Protein AF-A0A956LE06-F1 (afdb_monomer_lite)

Secondary structure (DSSP, 8-state):
-HHHHTTTSTTTHHHHHHHHHHHHHHHS-HHHHHHHHHHHHHHHHHHHHS---TTS--------PPSSTT-S-HHHHHHHHHHHHHHHTT----HHHHHHHHHS-GGGTS-HHHHHHHHTTPPPP--SPTTPPPS---HHHHHHHHHHH---TT-EEEETT-SSSHHHHHHHHHHTTT-EEEEEE-----SS---EEEEE----

Sequence (204 aa):
EIIRRFRGQGRSVDRVFARSLAEQAKQMSPTTRDYILRQGQRAKAALARERPSHGLVRHKPTVHVPIGLHVKDPWVRRREEAVRRLLEDGVLRTADLIEALLQVAPERYMAEDDAQALLLDRLPRLDAPEGALPPALGVRLLAMGLEALEPAIGDVVADMTAVTGYTAAVLAGLVSEGGRVLAVHPSAGGSGQGVAVWLAAVRR

pLDDT: mean 73.99, std 20.07, range [34.41, 97.06]

Foldseek 3Di:
DVVVVPPPPPDPVVVVVVVVVVVVVVVDDPVVVVVLVVLVVVLVVVVVPDDPDPDDDDDRDDSDDDPDDDPVDPQLSLLSVLLVVCVVVVLDDDPLLSVLSNPQRVVVQDPPVQSNCQSVQHDDPPPDPPPDDDSHGHVSVLSNVCVVVVAAAQAEEEDQDCQRCSSVSSSCSHNDPNYWYWYWHDDPDDPDDDGPTDIPDPDD

Structure (mmCIF, N/CA/C/O backbone):
data_AF-A0A956LE06-F1
#
_entry.id   AF-A0A956LE06-F1
#
loop_
_atom_site.group_PDB
_atom_site.id
_atom_site.type_symbol
_atom_site.label_atom_id
_atom_site.label_alt_id
_atom_site.label_comp_id
_atom_site.label_asym_id
_atom_site.label_entity_id
_atom_site.label_seq_id
_atom_site.pdbx_PDB_ins_code
_atom_site.Cartn_x
_atom_site.Cartn_y
_atom_site.Cartn_z
_atom_site.occupancy
_atom_site.B_iso_or_equiv
_atom_site.auth_seq_id
_atom_site.auth_comp_id
_atom_site.auth_asym_id
_atom_site.auth_atom_id
_atom_site.pdbx_PDB_model_num
ATOM 1 N N . GLU A 1 1 ? -20.898 13.967 14.174 1.00 40.06 1 GLU A N 1
ATOM 2 C CA . GLU A 1 1 ? -21.422 13.198 13.031 1.00 40.06 1 GLU A CA 1
ATOM 3 C C . GLU A 1 1 ? -20.532 12.022 12.646 1.00 40.06 1 GLU A C 1
ATOM 5 O O . GLU A 1 1 ? -21.018 10.904 12.688 1.00 40.06 1 GLU A O 1
ATOM 10 N N . ILE A 1 2 ? -19.224 12.224 12.442 1.00 35.50 2 ILE A N 1
ATOM 11 C CA . ILE A 1 2 ? -18.260 11.143 12.133 1.00 35.50 2 ILE A CA 1
ATOM 12 C C . ILE A 1 2 ? -18.272 10.009 13.181 1.00 35.50 2 ILE A C 1
ATOM 14 O O . ILE A 1 2 ? -18.408 8.847 12.826 1.00 35.50 2 ILE A O 1
ATOM 18 N N . ILE A 1 3 ? -18.294 10.331 14.482 1.00 38.12 3 ILE A N 1
ATOM 19 C CA . ILE A 1 3 ? -18.347 9.331 15.576 1.00 38.12 3 ILE A CA 1
ATOM 20 C C . ILE A 1 3 ? -19.632 8.471 15.551 1.00 38.12 3 ILE A C 1
ATOM 22 O O . ILE A 1 3 ? -19.654 7.373 16.101 1.00 38.12 3 ILE A O 1
ATOM 26 N N . ARG A 1 4 ? -20.718 8.928 14.906 1.00 34.41 4 ARG A N 1
ATOM 27 C CA . ARG A 1 4 ? -21.954 8.134 14.774 1.00 34.41 4 ARG A CA 1
ATOM 28 C C . ARG A 1 4 ? -21.913 7.157 13.594 1.00 34.41 4 ARG A C 1
ATOM 30 O O . ARG A 1 4 ? -22.566 6.126 13.696 1.00 34.41 4 ARG A O 1
ATOM 37 N N . ARG A 1 5 ? -21.124 7.421 12.542 1.00 44.50 5 ARG A N 1
ATOM 38 C CA . ARG A 1 5 ? -20.963 6.504 11.394 1.00 44.50 5 ARG A CA 1
ATOM 39 C C . ARG A 1 5 ? -20.128 5.256 11.712 1.00 44.50 5 ARG A C 1
ATOM 41 O O . ARG A 1 5 ? -20.275 4.260 11.024 1.00 44.50 5 ARG A O 1
ATOM 48 N N . PHE A 1 6 ? -19.349 5.265 12.796 1.00 44.81 6 PHE A N 1
ATOM 49 C CA . PHE A 1 6 ? -18.520 4.124 13.219 1.00 44.81 6 PHE A CA 1
ATOM 50 C C . PHE A 1 6 ? -19.151 3.227 14.300 1.00 44.81 6 PHE A C 1
ATOM 52 O O . PHE A 1 6 ? -18.518 2.291 14.781 1.00 44.81 6 PHE A O 1
ATOM 59 N N . ARG A 1 7 ? -20.414 3.454 14.690 1.00 38.41 7 ARG A N 1
ATOM 60 C CA . ARG A 1 7 ? -21.058 2.686 15.778 1.00 38.41 7 ARG A CA 1
ATOM 61 C C . ARG A 1 7 ? -21.467 1.245 15.418 1.00 38.41 7 ARG A C 1
ATOM 63 O O . ARG A 1 7 ? -21.998 0.560 16.284 1.00 38.41 7 ARG A O 1
ATOM 70 N N . GL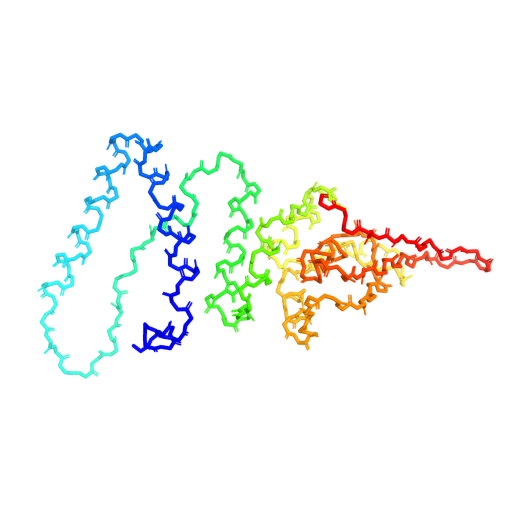Y A 1 8 ? -21.199 0.772 14.199 1.00 38.84 8 GLY A N 1
ATOM 71 C CA . GLY A 1 8 ? -21.556 -0.582 13.746 1.00 38.84 8 GLY A CA 1
ATOM 72 C C . GLY A 1 8 ? -20.427 -1.624 13.756 1.00 38.84 8 GLY A C 1
ATOM 73 O O . GLY A 1 8 ? -20.721 -2.811 13.756 1.00 38.84 8 GLY A O 1
ATOM 74 N N . GLN A 1 9 ? -19.152 -1.213 13.799 1.00 47.59 9 GLN A N 1
ATOM 75 C CA . GLN A 1 9 ? -17.980 -2.112 13.668 1.00 47.59 9 GLN A CA 1
ATOM 76 C C . GLN A 1 9 ? -17.059 -2.112 14.914 1.00 47.59 9 GLN A C 1
ATOM 78 O O . GLN A 1 9 ? -15.975 -2.695 14.919 1.00 47.59 9 GLN A O 1
ATOM 83 N N . GLY A 1 10 ? -17.495 -1.464 16.001 1.00 44.00 10 GLY A N 1
ATOM 84 C CA . GLY A 1 10 ? -16.692 -1.069 17.171 1.00 44.00 10 GLY A CA 1
ATOM 85 C C . GLY A 1 10 ? -16.287 -2.170 18.160 1.00 44.00 10 GLY A C 1
ATOM 86 O O . GLY A 1 10 ? -16.437 -1.988 19.365 1.00 44.00 10 GLY A O 1
ATOM 87 N N . ARG A 1 11 ? -15.789 -3.327 17.705 1.00 47.34 11 ARG A N 1
ATOM 88 C CA . ARG A 1 11 ? -15.202 -4.328 18.627 1.00 47.34 11 ARG A CA 1
ATOM 89 C C . ARG A 1 11 ? -13.794 -4.792 18.269 1.00 47.34 11 ARG A C 1
ATOM 91 O O . ARG A 1 11 ? -13.044 -5.093 19.194 1.00 47.34 11 ARG A O 1
ATOM 98 N N . SER A 1 12 ? -13.408 -4.834 16.993 1.00 49.50 12 SER A N 1
ATOM 99 C CA . SER A 1 12 ? -12.040 -5.207 16.589 1.00 49.50 12 SER A CA 1
ATOM 100 C C . SER A 1 12 ? -11.125 -3.985 16.502 1.00 49.50 12 SER A C 1
ATOM 102 O O . SER A 1 12 ? -10.072 -3.966 17.134 1.00 49.50 12 SER A O 1
ATOM 104 N N . VAL A 1 13 ? -11.583 -2.933 15.821 1.00 44.50 13 VAL A N 1
ATOM 105 C CA . VAL A 1 13 ? -10.854 -1.675 15.599 1.00 44.50 13 VAL A CA 1
ATOM 106 C C . VAL A 1 13 ? -10.488 -1.014 16.930 1.00 44.50 13 VAL A C 1
ATOM 108 O O . VAL A 1 13 ? -9.314 -0.780 17.206 1.00 44.50 13 VAL A O 1
ATOM 111 N N . ASP A 1 14 ? -11.459 -0.852 17.833 1.00 48.66 14 ASP A N 1
ATOM 112 C CA . ASP A 1 14 ? -11.216 -0.285 19.164 1.00 48.66 14 ASP A CA 1
ATOM 113 C C . ASP A 1 14 ? -10.289 -1.152 20.024 1.00 48.66 14 ASP A C 1
ATOM 115 O O . ASP A 1 14 ? -9.557 -0.617 20.848 1.00 48.66 14 ASP A O 1
ATOM 119 N N . ARG A 1 15 ? -10.267 -2.481 19.839 1.00 51.03 15 ARG A N 1
ATOM 120 C CA . ARG A 1 15 ? -9.353 -3.367 20.581 1.00 51.03 15 ARG A CA 1
ATOM 121 C C . ARG A 1 15 ? -7.926 -3.283 20.066 1.00 51.03 15 ARG A C 1
ATOM 123 O O . ARG A 1 15 ? -7.012 -3.286 20.883 1.00 51.03 15 ARG A O 1
ATOM 130 N N . VAL A 1 16 ? -7.725 -3.204 18.752 1.00 50.38 16 VAL A N 1
ATOM 131 C CA . VAL A 1 16 ? -6.391 -3.037 18.159 1.00 50.38 16 VAL A CA 1
ATOM 132 C C . VAL A 1 16 ? -5.845 -1.657 18.510 1.00 50.38 16 VAL A C 1
ATOM 134 O O . VAL A 1 16 ? -4.725 -1.566 19.007 1.00 50.38 16 VAL A O 1
ATOM 137 N N . PHE A 1 17 ? -6.662 -0.605 18.398 1.00 50.06 17 PHE A N 1
ATOM 138 C CA . PHE A 1 17 ? -6.279 0.730 18.850 1.00 50.06 17 PHE A CA 1
ATOM 139 C C . PHE A 1 17 ? -6.049 0.786 20.360 1.00 50.06 17 PHE A C 1
ATOM 141 O O . PHE A 1 17 ? -5.022 1.304 20.775 1.00 50.06 17 PHE A O 1
ATOM 148 N N . ALA A 1 18 ? -6.916 0.212 21.199 1.00 51.88 18 ALA A N 1
ATOM 149 C CA . ALA A 1 18 ? -6.718 0.216 22.650 1.00 51.88 18 ALA A CA 1
ATOM 150 C C . ALA A 1 18 ? -5.488 -0.594 23.077 1.00 51.88 18 ALA A C 1
ATOM 152 O O . ALA A 1 18 ? -4.761 -0.162 23.967 1.00 51.88 18 ALA A O 1
ATOM 153 N N . ARG A 1 19 ? -5.219 -1.742 22.441 1.00 51.03 19 ARG A N 1
ATOM 154 C CA . ARG A 1 19 ? -4.030 -2.563 22.716 1.00 51.03 19 ARG A CA 1
ATOM 155 C C . ARG A 1 19 ? -2.758 -1.864 22.248 1.00 51.03 19 ARG A C 1
ATOM 157 O O . ARG A 1 19 ? -1.784 -1.837 22.992 1.00 51.03 19 ARG A O 1
ATOM 164 N N . SER A 1 20 ? -2.797 -1.245 21.071 1.00 47.72 20 SER A N 1
ATOM 165 C CA . SER A 1 20 ? -1.706 -0.427 20.542 1.00 47.72 20 SER A CA 1
ATOM 166 C C . SER A 1 20 ? -1.443 0.777 21.455 1.00 47.72 20 SER A C 1
ATOM 168 O O . SER A 1 20 ? -0.318 0.968 21.897 1.00 47.72 20 SER A O 1
ATOM 170 N N . LEU A 1 21 ? -2.481 1.505 21.878 1.00 56.16 21 LEU A N 1
ATOM 171 C CA . LEU A 1 21 ? -2.384 2.629 22.818 1.00 56.16 21 LEU A CA 1
ATOM 172 C C . LEU A 1 21 ? -1.891 2.210 24.212 1.00 56.16 21 LEU A C 1
ATOM 174 O O . LEU A 1 21 ? -1.131 2.947 24.838 1.00 56.16 21 LEU A O 1
ATOM 178 N N . ALA A 1 22 ? -2.305 1.045 24.714 1.00 55.62 22 ALA A N 1
ATOM 179 C CA . ALA A 1 22 ? -1.889 0.542 26.023 1.00 55.62 22 ALA A CA 1
ATOM 180 C C . ALA A 1 22 ? -0.416 0.109 26.035 1.00 55.62 22 ALA A C 1
ATOM 182 O O . ALA A 1 22 ? 0.303 0.423 26.983 1.00 55.62 22 ALA A O 1
ATOM 183 N N . GLU A 1 23 ? 0.054 -0.565 24.984 1.00 53.91 23 GLU A N 1
ATOM 184 C CA . GLU A 1 23 ? 1.475 -0.897 24.828 1.00 53.91 23 GLU A CA 1
ATOM 185 C C . GLU A 1 23 ? 2.320 0.363 24.569 1.00 53.91 23 GLU A C 1
ATOM 187 O O . GLU A 1 23 ? 3.397 0.516 25.144 1.00 53.91 23 GLU A O 1
ATOM 192 N N . GLN A 1 24 ? 1.790 1.340 23.827 1.00 61.69 24 GLN A N 1
ATOM 193 C CA . GLN A 1 24 ? 2.425 2.648 23.625 1.00 61.69 24 GLN A CA 1
ATOM 194 C C . GLN A 1 24 ? 2.555 3.445 24.931 1.00 61.69 24 GLN A C 1
ATOM 196 O O . GLN A 1 24 ? 3.607 4.024 25.195 1.00 61.69 24 GLN A O 1
ATOM 201 N N . ALA A 1 25 ? 1.536 3.438 25.796 1.00 57.75 25 ALA A N 1
ATOM 202 C CA . ALA A 1 25 ? 1.586 4.112 27.094 1.00 57.75 25 ALA A CA 1
ATOM 203 C C . ALA A 1 25 ? 2.653 3.519 28.032 1.00 57.75 25 ALA A C 1
ATOM 205 O O . ALA A 1 25 ? 3.216 4.251 28.847 1.00 57.75 25 ALA A O 1
ATOM 206 N N . LYS A 1 26 ? 2.951 2.217 27.906 1.00 59.44 26 LYS A N 1
ATOM 207 C CA . LYS A 1 26 ? 4.033 1.551 28.649 1.00 59.44 26 LYS A CA 1
ATOM 208 C C . LYS A 1 26 ? 5.426 1.918 28.130 1.00 59.44 26 LYS A C 1
ATOM 210 O O . LYS A 1 26 ? 6.371 1.914 28.910 1.00 59.44 26 LYS A O 1
ATOM 215 N N . GLN A 1 27 ? 5.558 2.232 26.840 1.00 56.91 27 GLN A N 1
ATOM 216 C CA . GLN A 1 27 ? 6.838 2.542 26.184 1.00 56.91 27 GLN A CA 1
ATOM 217 C C . GLN A 1 27 ? 7.182 4.042 26.169 1.00 56.91 27 GLN A C 1
ATOM 219 O O . GLN A 1 27 ? 8.291 4.429 25.801 1.00 56.91 27 GLN A O 1
ATOM 224 N N . MET A 1 28 ? 6.249 4.907 26.569 1.00 61.88 28 MET A N 1
ATOM 225 C CA . MET A 1 28 ? 6.461 6.352 26.606 1.00 61.88 28 MET A CA 1
ATOM 226 C C . MET A 1 28 ? 7.351 6.786 27.771 1.00 61.88 28 MET A C 1
ATOM 228 O O . MET A 1 28 ? 7.103 6.441 28.927 1.00 61.88 28 MET A O 1
ATOM 232 N N . SER A 1 29 ? 8.330 7.651 27.484 1.00 65.38 29 SER A N 1
ATOM 233 C CA . SER A 1 29 ? 9.033 8.373 28.544 1.00 65.38 29 SER A CA 1
ATOM 234 C C . SER A 1 29 ? 8.049 9.276 29.311 1.00 65.38 29 SER A C 1
ATOM 236 O O . SER A 1 29 ? 7.133 9.851 28.705 1.00 65.38 29 SER A O 1
ATOM 238 N N . PRO A 1 30 ? 8.242 9.464 30.631 1.00 69.94 30 PRO A N 1
ATOM 239 C CA . PRO A 1 30 ? 7.389 10.339 31.437 1.00 69.94 30 PRO A CA 1
ATOM 240 C C . PRO A 1 30 ? 7.271 11.756 30.855 1.00 69.94 30 PRO A C 1
ATOM 242 O O . PRO A 1 30 ? 6.186 12.322 30.779 1.00 69.94 30 PRO A O 1
ATOM 245 N N . THR A 1 31 ? 8.370 12.288 30.317 1.00 68.62 31 THR A N 1
ATOM 246 C CA . THR A 1 31 ? 8.433 13.634 29.732 1.00 68.62 31 THR A CA 1
ATOM 247 C C . THR A 1 31 ? 7.521 13.817 28.516 1.00 68.62 31 THR A C 1
ATOM 249 O O . THR A 1 31 ? 6.842 14.840 28.395 1.00 68.62 31 THR A O 1
ATOM 252 N N . THR A 1 32 ? 7.459 12.822 27.629 1.00 59.94 32 THR A N 1
ATOM 253 C CA . THR A 1 32 ? 6.603 12.846 26.433 1.00 59.94 32 THR A CA 1
ATOM 254 C C . THR A 1 32 ? 5.135 12.662 26.799 1.00 59.94 32 THR A C 1
ATOM 256 O O . THR A 1 32 ? 4.265 13.346 26.254 1.00 59.94 32 THR A O 1
ATOM 259 N N . ARG A 1 33 ? 4.852 11.791 27.776 1.00 65.00 33 ARG A N 1
ATOM 260 C CA . ARG A 1 33 ? 3.509 11.626 28.346 1.00 65.00 33 ARG A CA 1
ATOM 261 C C . ARG A 1 33 ? 2.972 12.944 28.880 1.00 65.00 33 ARG A C 1
ATOM 263 O O . ARG A 1 33 ? 1.879 13.360 28.498 1.00 65.00 33 ARG A O 1
ATOM 270 N N . ASP A 1 34 ? 3.769 13.638 29.677 1.00 73.75 34 ASP A N 1
ATOM 271 C CA . ASP A 1 34 ? 3.377 14.907 30.283 1.00 73.75 34 ASP A CA 1
ATOM 272 C C . ASP A 1 34 ? 3.238 16.027 29.249 1.00 73.75 34 ASP A C 1
ATOM 274 O O . ASP A 1 34 ? 2.404 16.924 29.389 1.00 73.75 34 ASP A O 1
ATOM 278 N N . TYR A 1 35 ? 4.030 15.999 28.176 1.00 73.12 35 TYR A N 1
ATOM 279 C CA . TYR A 1 35 ? 3.866 16.922 27.055 1.00 73.12 35 TYR A CA 1
ATOM 280 C C . TYR A 1 35 ? 2.512 16.735 26.348 1.00 73.12 35 TYR A C 1
ATOM 282 O O . TYR A 1 35 ? 1.767 17.705 26.189 1.00 73.12 35 TYR A O 1
ATOM 290 N N . ILE A 1 36 ? 2.157 15.498 25.989 1.00 68.62 36 ILE A N 1
ATOM 291 C CA . ILE A 1 36 ? 0.896 15.182 25.296 1.00 68.62 36 ILE A CA 1
ATOM 292 C C . ILE A 1 36 ? -0.312 15.487 26.189 1.00 68.62 36 ILE A C 1
ATOM 294 O O . ILE A 1 36 ? -1.277 16.106 25.736 1.00 68.62 36 ILE A O 1
ATOM 298 N N . LEU A 1 37 ? -0.247 15.125 27.474 1.00 75.06 37 LEU A N 1
ATOM 299 C CA . LEU A 1 37 ? -1.306 15.433 28.437 1.00 75.06 37 LEU A CA 1
ATOM 300 C C . LEU A 1 37 ? -1.522 16.945 28.579 1.00 75.06 37 LEU A C 1
ATOM 302 O O . LEU A 1 37 ? -2.669 17.396 28.581 1.00 75.06 37 LEU A O 1
ATOM 306 N N . ARG A 1 38 ? -0.448 17.745 28.617 1.00 76.38 38 ARG A N 1
ATOM 307 C CA . ARG A 1 38 ? -0.547 19.214 28.645 1.00 76.38 38 ARG A CA 1
ATOM 308 C C . ARG A 1 38 ? -1.187 19.780 27.378 1.00 76.38 38 ARG A C 1
ATOM 310 O O . ARG A 1 38 ? -2.010 20.688 27.481 1.00 76.38 38 ARG A O 1
ATOM 317 N N . GLN A 1 39 ? -0.862 19.250 26.199 1.00 73.44 39 GLN A N 1
ATOM 318 C CA . GLN A 1 39 ? -1.504 19.659 24.942 1.00 73.44 39 GLN A CA 1
ATOM 319 C C . GLN A 1 39 ? -3.004 19.330 24.939 1.00 73.44 39 GLN A C 1
ATOM 321 O O . GLN A 1 39 ? -3.828 20.193 24.634 1.00 73.44 39 GLN A O 1
ATOM 326 N N . GLY A 1 40 ? -3.377 18.122 25.375 1.00 72.69 40 GLY A N 1
ATOM 327 C CA . GLY A 1 40 ? -4.779 17.717 25.502 1.00 72.69 40 GLY A CA 1
ATOM 328 C C . GLY A 1 40 ? -5.562 18.578 26.499 1.00 72.69 40 GLY A C 1
ATOM 329 O O . GLY A 1 40 ? -6.683 19.000 26.214 1.00 72.69 40 GLY A O 1
ATOM 330 N N . GLN A 1 41 ? -4.958 18.911 27.644 1.00 76.12 41 GLN A N 1
ATOM 331 C CA . GLN A 1 41 ? -5.551 19.819 28.630 1.00 76.12 41 GLN A CA 1
ATOM 332 C C . GLN A 1 41 ? -5.755 21.229 28.064 1.00 76.12 41 GLN A C 1
ATOM 334 O O . GLN A 1 41 ? -6.812 21.819 28.282 1.00 76.12 41 GLN A O 1
ATOM 339 N N . ARG A 1 42 ? -4.791 21.754 27.295 1.00 75.19 42 ARG A N 1
ATOM 340 C CA . ARG A 1 42 ? -4.907 23.061 26.626 1.00 75.19 42 ARG A CA 1
ATOM 341 C C . ARG A 1 42 ? -6.029 23.079 25.594 1.00 75.19 42 ARG A C 1
ATOM 343 O O . ARG A 1 42 ? -6.845 23.995 25.620 1.00 75.19 42 ARG A O 1
ATOM 350 N N . ALA A 1 43 ? -6.120 22.056 24.747 1.00 70.31 43 ALA A N 1
ATOM 351 C CA . ALA A 1 43 ? -7.188 21.942 23.755 1.00 70.31 43 ALA A CA 1
ATOM 352 C C . ALA A 1 43 ? -8.573 21.810 24.411 1.00 70.31 43 ALA A C 1
ATOM 354 O O . ALA A 1 43 ? -9.524 22.475 24.002 1.00 70.31 43 ALA A O 1
ATOM 355 N N . LYS A 1 44 ? -8.683 21.015 25.485 1.00 71.31 44 LYS A N 1
ATOM 356 C CA . LYS A 1 44 ? -9.920 20.879 26.270 1.00 71.31 44 LYS A CA 1
ATOM 357 C C . LYS A 1 44 ? -10.317 22.194 26.946 1.00 71.31 44 LYS A C 1
ATOM 359 O O . LYS A 1 44 ? -11.493 22.544 26.952 1.00 71.31 44 LYS A O 1
ATOM 364 N N . ALA A 1 45 ? -9.352 22.927 27.498 1.00 74.62 45 ALA A N 1
ATOM 365 C CA . ALA A 1 45 ? -9.592 24.233 28.101 1.00 74.62 45 ALA A CA 1
ATOM 366 C C . ALA A 1 45 ? -10.003 25.285 27.057 1.00 74.62 45 ALA A C 1
ATOM 368 O O . ALA A 1 45 ? -10.878 26.098 27.342 1.00 74.62 45 ALA A O 1
ATOM 369 N N . ALA A 1 46 ? -9.423 25.254 25.854 1.00 70.75 46 ALA A N 1
ATOM 370 C CA . ALA A 1 46 ? -9.829 26.112 24.740 1.00 70.75 46 ALA A CA 1
ATOM 371 C C . ALA A 1 46 ? -11.282 25.829 24.320 1.00 70.75 46 ALA A C 1
ATOM 373 O O . ALA A 1 46 ? -12.101 26.743 24.307 1.00 70.75 46 ALA A O 1
ATOM 374 N N . LEU A 1 47 ? -11.633 24.551 24.131 1.00 68.06 47 LEU A N 1
ATOM 375 C CA . LEU A 1 47 ? -13.006 24.104 23.855 1.00 68.06 47 LEU A CA 1
ATOM 376 C C . LEU A 1 47 ? -14.009 24.523 24.939 1.00 68.06 47 LEU A C 1
ATOM 378 O O . LEU A 1 47 ? -15.145 24.859 24.628 1.00 68.06 47 LEU A O 1
ATOM 382 N N . ALA A 1 48 ? -13.607 24.492 26.213 1.00 68.50 48 ALA A N 1
ATOM 383 C CA . ALA A 1 48 ? -14.473 24.872 27.329 1.00 68.50 48 ALA A CA 1
ATOM 384 C C . ALA A 1 48 ? -14.689 26.394 27.444 1.00 68.50 48 ALA A C 1
ATOM 386 O O . ALA A 1 48 ? -15.684 26.825 28.024 1.00 68.50 48 ALA A O 1
ATOM 387 N N . ARG A 1 49 ? -13.766 27.211 26.916 1.00 68.44 49 ARG A N 1
ATOM 388 C CA . ARG A 1 49 ? -13.864 28.682 26.914 1.00 68.44 49 ARG A CA 1
ATOM 389 C C . ARG A 1 49 ? -14.711 29.219 25.760 1.00 68.44 49 ARG A C 1
ATOM 391 O O . ARG A 1 49 ? -15.239 30.325 25.860 1.00 68.44 49 ARG A O 1
ATOM 398 N N . GLU A 1 50 ? -14.880 28.446 24.692 1.00 63.25 50 GLU A N 1
ATOM 399 C CA . GLU A 1 5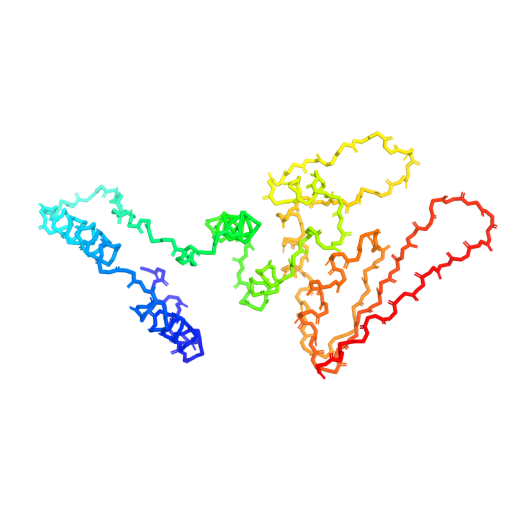0 ? -15.743 28.799 23.565 1.00 63.25 50 GLU A CA 1
ATOM 400 C C . GLU A 1 50 ? -17.227 28.634 23.934 1.00 63.25 50 GLU A C 1
ATOM 402 O O . GLU A 1 50 ? -17.801 27.542 23.902 1.00 63.25 50 GLU A O 1
ATOM 407 N N . ARG A 1 51 ? -17.883 29.749 24.280 1.00 58.31 51 ARG A N 1
ATOM 408 C CA . ARG A 1 51 ? -19.340 29.794 24.481 1.00 58.31 51 ARG A CA 1
ATOM 409 C C . ARG A 1 51 ? -20.089 29.346 23.208 1.00 58.31 51 ARG A C 1
ATOM 411 O O . ARG A 1 51 ? -19.589 29.531 22.096 1.00 58.31 51 ARG A O 1
ATOM 418 N N . PRO A 1 52 ? -21.289 28.751 23.329 1.00 54.59 52 PRO A N 1
ATOM 419 C CA . PRO A 1 52 ? -22.132 28.421 22.184 1.00 54.59 52 PRO A CA 1
ATOM 420 C C . PRO A 1 52 ? -22.699 29.695 21.548 1.00 54.59 52 PRO A C 1
ATOM 422 O O . PRO A 1 52 ? -23.787 30.141 21.890 1.00 54.59 52 PRO A O 1
ATOM 425 N N . SER A 1 53 ? -21.955 30.300 20.624 1.00 53.56 53 SER A N 1
ATOM 426 C CA . SER A 1 53 ? -22.487 31.290 19.689 1.00 53.56 53 SER A CA 1
ATOM 427 C C . SER A 1 53 ? -23.156 30.561 18.520 1.00 53.56 53 SER A C 1
ATOM 429 O O . SER A 1 53 ? -22.536 29.768 17.809 1.00 53.56 53 SER A O 1
ATOM 431 N N . HIS A 1 54 ? -24.458 30.791 18.358 1.00 47.72 54 HIS A N 1
ATOM 432 C CA . HIS A 1 54 ? -25.253 30.275 17.251 1.00 47.72 54 HIS A CA 1
ATOM 433 C C . HIS A 1 54 ? -24.738 30.827 15.910 1.00 47.72 54 HIS A C 1
ATOM 435 O O . HIS A 1 54 ? -24.714 32.038 15.716 1.00 47.72 54 HIS A O 1
ATOM 441 N N . GLY A 1 55 ? -24.375 29.942 14.975 1.00 48.78 55 GLY A N 1
ATOM 442 C CA . GLY A 1 55 ? -24.421 30.252 13.539 1.00 48.78 55 GLY A CA 1
ATOM 443 C C . GLY A 1 55 ? -23.111 30.272 12.745 1.00 48.78 55 GLY A C 1
ATOM 444 O O . GLY A 1 55 ? -23.187 30.389 11.528 1.00 48.78 55 GLY A O 1
ATOM 445 N N . LEU A 1 56 ? -21.929 30.110 13.351 1.00 49.34 56 LEU A N 1
ATOM 446 C CA . LEU A 1 56 ? -20.663 30.056 12.598 1.00 49.34 56 LEU A CA 1
ATOM 447 C C . LEU A 1 56 ? -20.049 28.650 12.622 1.00 49.34 56 LEU A C 1
ATOM 449 O O . LEU A 1 56 ? -19.994 27.999 13.668 1.00 49.34 56 LEU A O 1
ATOM 453 N N . VAL A 1 57 ? -19.609 28.176 11.450 1.00 50.12 57 VAL A N 1
ATOM 454 C CA . VAL A 1 57 ? -18.943 26.878 11.257 1.00 50.12 57 VAL A CA 1
ATOM 455 C C . VAL A 1 57 ? -17.719 26.808 12.175 1.00 50.12 57 VAL A C 1
ATOM 457 O O . VAL A 1 57 ? -16.732 27.510 11.983 1.00 50.12 57 VAL A O 1
ATOM 460 N N . ARG A 1 58 ? -17.813 25.985 13.225 1.00 54.75 58 ARG A N 1
ATOM 461 C CA . ARG A 1 58 ? -16.777 25.830 14.254 1.00 54.75 58 ARG A CA 1
ATOM 462 C C . ARG A 1 58 ? -15.589 25.034 13.715 1.00 54.75 58 ARG A C 1
ATOM 464 O O . ARG A 1 58 ? -15.734 23.844 13.431 1.00 54.75 58 ARG A O 1
ATOM 471 N N . HIS A 1 59 ? -14.401 25.633 13.696 1.00 50.31 59 HIS A N 1
ATOM 472 C CA . HIS A 1 59 ? -13.158 24.870 13.606 1.00 50.31 59 HIS A CA 1
ATOM 473 C C . HIS A 1 59 ? -12.936 24.138 14.932 1.00 50.31 59 HIS A C 1
ATOM 475 O O . HIS A 1 59 ? -12.609 24.747 15.946 1.00 50.31 59 HIS A O 1
ATOM 481 N N . LYS A 1 60 ? -13.149 22.818 14.953 1.00 54.53 60 LYS A N 1
ATOM 482 C CA . LYS A 1 60 ? -12.766 22.002 16.110 1.00 54.53 60 LYS A CA 1
ATOM 483 C C . LYS A 1 60 ? -11.243 22.038 16.243 1.00 54.53 60 LYS A C 1
ATOM 485 O O . LYS A 1 60 ? -10.582 21.709 15.260 1.00 54.53 60 LYS A O 1
ATOM 490 N N . PRO A 1 61 ? -10.679 22.357 17.420 1.00 53.72 61 PRO A N 1
ATOM 491 C CA . PRO A 1 61 ? -9.243 22.263 17.613 1.00 53.72 61 PRO A CA 1
ATOM 492 C C . PRO A 1 61 ? -8.802 20.812 17.405 1.00 53.72 61 PRO A C 1
ATOM 494 O O . PRO A 1 61 ? -9.204 19.903 18.137 1.00 53.72 61 PRO A O 1
ATOM 497 N N . THR A 1 62 ? -8.003 20.600 16.366 1.00 51.78 62 THR A N 1
ATOM 498 C CA . THR A 1 62 ? -7.363 19.330 16.048 1.00 51.78 62 THR A CA 1
ATOM 499 C C . THR A 1 62 ? -6.145 19.167 16.944 1.00 51.78 62 THR A C 1
ATOM 501 O O . THR A 1 62 ? -5.155 19.886 16.838 1.00 51.78 62 THR A O 1
ATOM 504 N N . VAL A 1 63 ? -6.214 18.208 17.867 1.00 51.88 63 VAL A N 1
ATOM 505 C CA . VAL A 1 63 ? -5.022 17.758 18.585 1.00 51.88 63 VAL A CA 1
ATOM 506 C C . VAL A 1 63 ? -4.302 16.791 17.659 1.00 51.88 63 VAL A C 1
ATOM 508 O O . VAL A 1 63 ? -4.778 15.678 17.437 1.00 51.88 63 VAL A O 1
ATOM 511 N N . HIS A 1 64 ? -3.169 17.218 17.106 1.00 51.69 64 HIS A N 1
ATOM 512 C CA . HIS A 1 64 ? -2.284 16.325 16.370 1.00 51.69 64 HIS A CA 1
ATOM 513 C C . HIS A 1 64 ? -1.665 15.330 17.353 1.00 51.69 64 HIS A C 1
ATOM 515 O O . HIS A 1 64 ? -0.659 15.608 18.005 1.00 51.69 64 HIS A O 1
ATOM 521 N N . VAL A 1 65 ? -2.299 14.168 17.481 1.00 46.56 65 VAL A N 1
ATOM 522 C CA . VAL A 1 65 ? -1.657 12.984 18.040 1.00 46.56 65 VAL A CA 1
ATOM 523 C C . VAL A 1 65 ? -0.928 12.279 16.898 1.00 46.56 65 VAL A C 1
ATOM 525 O O . VAL A 1 65 ? -1.520 12.076 15.834 1.00 46.56 65 VAL A O 1
ATOM 528 N N . PRO A 1 66 ? 0.358 11.933 17.047 1.00 50.62 66 PRO A N 1
ATOM 529 C CA . PRO A 1 66 ? 0.992 11.061 16.078 1.00 50.62 66 PRO A CA 1
ATOM 530 C C . PRO A 1 66 ? 0.286 9.701 16.143 1.00 50.62 66 PRO A C 1
ATOM 532 O O . PRO A 1 66 ? 0.265 9.059 17.191 1.00 50.62 66 PRO A O 1
ATOM 535 N N . ILE A 1 67 ? -0.314 9.267 15.033 1.00 44.53 67 ILE A N 1
ATOM 536 C CA . ILE A 1 67 ? -0.468 7.830 14.777 1.00 44.53 67 ILE A CA 1
ATOM 537 C C . ILE A 1 67 ? 0.963 7.269 14.790 1.00 44.53 67 ILE A C 1
ATOM 539 O O . ILE A 1 67 ? 1.821 7.884 14.168 1.00 44.53 67 ILE A O 1
ATOM 543 N N . GLY A 1 68 ? 1.228 6.228 15.585 1.00 49.34 68 GLY A N 1
ATOM 544 C CA . GLY A 1 68 ? 2.569 5.646 15.724 1.00 49.34 68 GLY A CA 1
ATOM 545 C C . GLY A 1 68 ? 3.557 6.549 16.476 1.00 49.34 68 GLY A C 1
ATOM 546 O O . GLY A 1 68 ? 4.356 7.279 15.889 1.00 49.34 68 GLY A O 1
ATOM 547 N N . LEU A 1 69 ? 3.539 6.520 17.812 1.00 44.25 69 LEU A N 1
ATOM 548 C CA . LEU A 1 69 ? 4.456 7.319 18.632 1.00 44.25 69 LEU A CA 1
ATOM 549 C C . LEU A 1 69 ? 5.918 6.848 18.447 1.00 44.25 69 LEU A C 1
ATOM 551 O O . LEU A 1 69 ? 6.370 5.905 19.082 1.00 44.25 69 LEU A O 1
ATOM 555 N N . HIS A 1 70 ? 6.644 7.543 17.565 1.00 47.50 70 HIS A N 1
ATOM 556 C CA . HIS A 1 70 ? 8.075 7.392 17.266 1.00 47.50 70 HIS A CA 1
ATOM 557 C C . HIS A 1 70 ? 8.535 5.978 16.885 1.00 47.50 70 HIS A C 1
ATOM 559 O O . HIS A 1 70 ? 9.410 5.406 17.538 1.00 47.50 70 HIS A O 1
ATOM 565 N N . VAL A 1 71 ? 8.116 5.484 15.718 1.00 51.84 71 VAL A N 1
ATOM 566 C CA . VAL A 1 71 ? 9.070 4.659 14.969 1.00 51.84 71 VAL A CA 1
ATOM 567 C C . VAL A 1 71 ? 10.198 5.605 14.542 1.00 51.84 71 VAL A C 1
ATOM 569 O O . VAL A 1 71 ? 9.953 6.627 13.899 1.00 51.84 71 VAL A O 1
ATOM 572 N N . LYS A 1 72 ? 11.435 5.330 14.981 1.00 58.34 72 LYS A N 1
ATOM 573 C CA . LYS A 1 72 ? 12.631 6.074 14.531 1.00 58.34 72 LYS A CA 1
ATOM 574 C C . LYS A 1 72 ? 12.835 5.965 13.019 1.00 58.34 72 LYS A C 1
ATOM 576 O O . LYS A 1 72 ? 13.615 6.730 12.469 1.00 58.34 72 LYS A O 1
ATOM 581 N N . ASP A 1 73 ? 12.144 5.022 12.390 1.00 81.31 73 ASP A N 1
ATOM 582 C CA . ASP A 1 73 ? 12.165 4.768 10.965 1.00 81.31 73 ASP A CA 1
ATOM 583 C C . ASP A 1 73 ? 11.436 5.883 10.188 1.00 81.31 73 ASP A C 1
ATOM 585 O O . ASP A 1 73 ? 10.208 6.024 10.299 1.00 81.31 73 ASP A O 1
ATOM 589 N N . PRO A 1 74 ? 12.168 6.682 9.389 1.00 86.62 74 PRO A N 1
ATOM 590 C CA . PRO A 1 74 ? 11.575 7.684 8.513 1.00 86.62 74 PRO A CA 1
ATOM 591 C C . PRO A 1 74 ? 10.570 7.091 7.518 1.00 86.62 74 PRO A C 1
ATOM 593 O O . PRO A 1 74 ? 9.627 7.785 7.137 1.00 86.62 74 PRO A O 1
ATOM 596 N N . TRP A 1 75 ? 10.723 5.827 7.113 1.00 88.50 75 TRP A N 1
ATOM 597 C CA . TRP A 1 75 ? 9.830 5.185 6.150 1.00 88.50 75 TRP A CA 1
ATOM 598 C C . TRP A 1 75 ? 8.454 4.903 6.719 1.00 88.50 75 TRP A C 1
ATOM 600 O O . TRP A 1 75 ? 7.454 5.214 6.074 1.00 88.50 75 TRP A O 1
ATOM 610 N N . VAL A 1 76 ? 8.388 4.394 7.949 1.00 87.12 76 VAL A N 1
ATOM 611 C CA . VAL A 1 76 ? 7.103 4.175 8.625 1.00 87.12 76 VAL A CA 1
ATOM 612 C C . VAL A 1 76 ? 6.349 5.494 8.765 1.00 87.12 76 VAL A C 1
ATOM 614 O O . VAL A 1 76 ? 5.174 5.562 8.417 1.00 87.12 76 VAL A O 1
ATOM 617 N N . ARG A 1 77 ? 7.039 6.570 9.162 1.00 86.00 77 ARG A N 1
ATOM 618 C CA . ARG A 1 77 ? 6.433 7.906 9.261 1.00 86.00 77 ARG A CA 1
ATOM 619 C C . ARG A 1 77 ? 5.884 8.401 7.928 1.00 86.00 77 ARG A C 1
ATOM 621 O O . ARG A 1 77 ? 4.746 8.852 7.869 1.00 86.00 77 ARG A O 1
ATOM 628 N N . ARG A 1 78 ? 6.668 8.287 6.851 1.00 91.94 78 ARG A N 1
ATOM 629 C CA . ARG A 1 78 ? 6.231 8.687 5.503 1.00 91.94 78 ARG A CA 1
ATOM 630 C C . ARG A 1 78 ? 5.010 7.884 5.046 1.00 91.94 78 ARG A C 1
ATOM 632 O O . ARG A 1 78 ? 4.095 8.468 4.469 1.00 91.94 78 ARG A O 1
ATOM 639 N N . ARG A 1 79 ? 4.964 6.576 5.335 1.00 93.44 79 ARG A N 1
ATOM 640 C CA . ARG A 1 79 ? 3.793 5.726 5.054 1.00 93.44 79 ARG A CA 1
ATOM 641 C C . ARG A 1 79 ? 2.563 6.171 5.839 1.00 93.44 79 ARG A C 1
ATOM 643 O O . ARG A 1 79 ? 1.506 6.363 5.249 1.00 93.44 79 ARG A O 1
ATOM 650 N N . GLU A 1 80 ? 2.700 6.388 7.144 1.00 90.44 80 GLU A N 1
ATOM 651 C CA . GLU A 1 80 ? 1.600 6.850 7.999 1.00 90.44 80 GLU A CA 1
ATOM 652 C C . GLU A 1 80 ? 1.066 8.221 7.569 1.00 90.44 80 GLU A C 1
ATOM 654 O O . GLU A 1 80 ? -0.145 8.438 7.548 1.00 90.44 80 GLU A O 1
ATOM 659 N N . GLU A 1 81 ? 1.953 9.148 7.204 1.00 92.75 81 GLU A N 1
ATOM 660 C CA . GLU A 1 81 ? 1.574 10.456 6.670 1.00 92.75 81 GLU A CA 1
ATOM 661 C C . GLU A 1 81 ? 0.839 10.328 5.335 1.00 92.75 81 GLU A C 1
ATOM 663 O O . GLU A 1 81 ? -0.172 11.000 5.135 1.00 92.75 81 GLU A O 1
ATOM 668 N N . ALA A 1 82 ? 1.303 9.456 4.437 1.00 95.31 82 ALA A N 1
ATOM 669 C CA . ALA A 1 82 ? 0.637 9.198 3.166 1.00 95.31 82 ALA A CA 1
ATOM 670 C C . ALA A 1 82 ? -0.774 8.625 3.364 1.00 95.31 82 ALA A C 1
ATOM 672 O O . ALA A 1 82 ? -1.742 9.178 2.844 1.00 95.31 82 ALA A O 1
ATOM 673 N N . VAL A 1 83 ? -0.912 7.590 4.196 1.00 93.75 83 VAL A N 1
ATOM 674 C CA . VAL A 1 83 ? -2.209 6.989 4.544 1.00 93.75 83 VAL A CA 1
ATOM 675 C C . VAL A 1 83 ? -3.131 8.006 5.218 1.00 93.75 83 VAL A C 1
ATOM 677 O O . VAL A 1 83 ? -4.315 8.071 4.891 1.00 93.75 83 VAL A O 1
ATOM 680 N N . ARG A 1 84 ? -2.606 8.853 6.114 1.00 90.94 84 ARG A N 1
ATOM 681 C CA . ARG A 1 84 ? -3.395 9.915 6.753 1.00 90.94 84 ARG A CA 1
ATOM 682 C C . ARG A 1 84 ? -3.975 10.885 5.728 1.00 90.94 84 ARG A C 1
ATOM 684 O O . ARG A 1 84 ? -5.167 11.160 5.804 1.00 90.94 84 ARG A O 1
ATOM 691 N N . ARG A 1 85 ? -3.173 11.358 4.766 1.00 95.06 85 ARG A N 1
ATOM 692 C CA . ARG A 1 85 ? -3.670 12.249 3.702 1.00 95.06 85 ARG A CA 1
ATOM 693 C C . ARG A 1 85 ? -4.791 11.589 2.898 1.00 95.06 85 ARG A C 1
ATOM 695 O O . ARG A 1 85 ? -5.816 12.209 2.648 1.00 95.06 85 ARG A O 1
ATOM 702 N N . LEU A 1 86 ? -4.641 10.310 2.551 1.00 95.00 86 LEU A N 1
ATOM 703 C CA . LEU A 1 86 ? -5.671 9.575 1.811 1.00 95.00 86 LEU A CA 1
ATOM 704 C C . LEU A 1 86 ? -6.981 9.399 2.598 1.00 95.00 86 LEU A C 1
ATOM 706 O O . LEU A 1 86 ? -8.056 9.423 1.998 1.00 95.00 86 LEU A O 1
ATOM 710 N N . LEU A 1 87 ? -6.904 9.232 3.921 1.00 89.56 87 LEU A N 1
ATOM 711 C CA . LEU A 1 87 ? -8.076 9.183 4.802 1.00 89.56 87 LEU A CA 1
ATOM 712 C C . LEU A 1 87 ? -8.758 10.548 4.926 1.00 89.56 87 LEU A C 1
ATOM 714 O O . LEU A 1 87 ? -9.983 10.629 4.866 1.00 89.56 87 LEU A O 1
ATOM 718 N N . GLU A 1 88 ? -7.972 11.613 5.101 1.00 91.44 88 GLU A N 1
ATOM 719 C CA . GLU A 1 88 ? -8.468 12.993 5.183 1.00 91.44 88 GLU A CA 1
ATOM 720 C C . GLU A 1 88 ? -9.204 13.398 3.899 1.00 91.44 88 GLU A C 1
ATOM 722 O O . GLU A 1 88 ? -10.278 13.996 3.971 1.00 91.44 88 GLU A O 1
ATOM 727 N N . ASP A 1 89 ? -8.694 12.968 2.745 1.00 91.00 89 ASP A N 1
ATOM 728 C CA . ASP A 1 89 ? -9.287 13.236 1.432 1.00 91.00 89 ASP A CA 1
ATOM 729 C C . A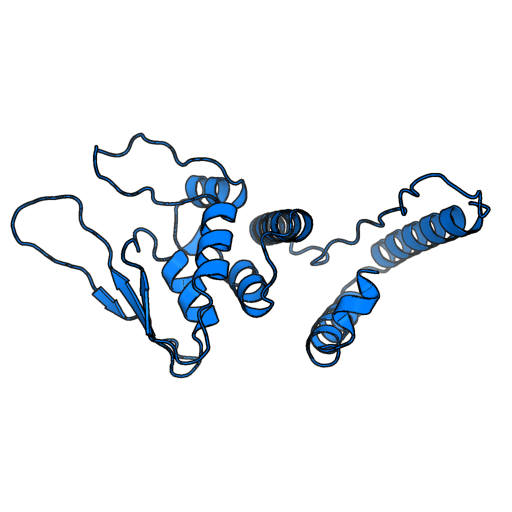SP A 1 89 ? -10.417 12.262 1.048 1.00 91.00 89 ASP A C 1
ATOM 731 O O . ASP A 1 89 ? -10.995 12.369 -0.035 1.00 91.00 89 ASP A O 1
ATOM 735 N N . GLY A 1 90 ? -10.748 11.294 1.911 1.00 92.31 90 GLY A N 1
ATOM 736 C CA . GLY A 1 90 ? -11.837 10.338 1.689 1.00 92.31 90 GLY A CA 1
ATOM 737 C C . GLY A 1 90 ? -11.596 9.325 0.561 1.00 92.31 90 GLY A C 1
ATOM 738 O O . GLY A 1 90 ? -12.565 8.727 0.069 1.00 92.31 90 GLY A O 1
ATOM 739 N N . VAL A 1 91 ? -10.331 9.142 0.161 1.00 95.06 91 VAL A N 1
ATOM 740 C CA . VAL A 1 91 ? -9.897 8.123 -0.808 1.00 95.06 91 VAL A CA 1
ATOM 741 C C . VAL A 1 91 ? -9.920 6.748 -0.160 1.00 95.06 91 VAL A C 1
ATOM 743 O O . VAL A 1 91 ? -10.563 5.852 -0.690 1.00 95.06 91 VAL A O 1
ATOM 746 N N . LEU A 1 92 ? -9.267 6.600 0.998 1.00 93.50 92 LEU A N 1
ATOM 747 C CA . LEU A 1 92 ? -9.247 5.340 1.742 1.00 93.50 92 LEU A CA 1
ATOM 748 C C . LEU A 1 92 ? -10.471 5.211 2.647 1.00 93.50 92 LEU A C 1
ATOM 750 O O . LEU A 1 92 ? -10.832 6.138 3.377 1.00 93.50 92 LEU A O 1
ATOM 754 N N . ARG A 1 93 ? -11.095 4.037 2.608 1.00 89.81 93 ARG A N 1
ATOM 755 C CA . ARG A 1 93 ? -12.324 3.691 3.335 1.00 89.81 93 ARG A CA 1
ATOM 756 C C . ARG A 1 93 ? -12.256 2.286 3.922 1.00 89.81 93 ARG A C 1
ATOM 758 O O . ARG A 1 93 ? -12.841 2.054 4.981 1.00 89.81 93 ARG A O 1
ATOM 765 N N . THR A 1 94 ? -11.533 1.381 3.269 1.00 90.75 94 THR A N 1
ATOM 766 C CA . THR A 1 94 ? -11.475 -0.035 3.631 1.00 90.75 94 THR A CA 1
ATOM 767 C C . THR A 1 94 ? -10.369 -0.303 4.651 1.00 90.75 94 THR A C 1
ATOM 769 O O . THR A 1 94 ? -9.199 0.000 4.420 1.00 90.75 94 THR A O 1
ATOM 772 N N . ALA A 1 95 ? -10.737 -0.882 5.800 1.00 86.81 95 ALA A N 1
ATOM 773 C CA . ALA A 1 95 ? -9.818 -1.136 6.916 1.00 86.81 95 ALA A CA 1
ATOM 774 C C . ALA A 1 95 ? -8.636 -2.034 6.520 1.00 86.81 95 ALA A C 1
ATOM 776 O O . ALA A 1 95 ? -7.492 -1.707 6.834 1.00 86.81 95 ALA A O 1
ATOM 777 N N . ASP A 1 96 ? -8.909 -3.106 5.780 1.00 87.25 96 ASP A N 1
ATOM 778 C CA . ASP A 1 96 ? -7.890 -4.077 5.378 1.00 87.25 96 ASP A CA 1
ATOM 779 C C . ASP A 1 96 ? -6.882 -3.462 4.394 1.00 87.25 96 ASP A C 1
ATOM 781 O O . ASP A 1 96 ? -5.684 -3.725 4.479 1.00 87.25 96 ASP A O 1
ATOM 785 N N . LEU A 1 97 ? -7.333 -2.551 3.522 1.00 94.38 97 LEU A N 1
ATOM 786 C CA . LEU A 1 97 ? -6.452 -1.799 2.626 1.00 94.38 97 LEU A CA 1
ATOM 787 C C . LEU A 1 97 ? -5.574 -0.801 3.376 1.00 94.38 97 LEU A C 1
ATOM 789 O O . LEU A 1 97 ? -4.383 -0.687 3.085 1.00 94.38 97 LEU A O 1
ATOM 793 N N . ILE A 1 98 ? -6.134 -0.105 4.366 1.00 92.50 98 ILE A N 1
ATOM 794 C CA . ILE A 1 98 ? -5.358 0.783 5.238 1.00 92.50 98 ILE A CA 1
ATOM 795 C C . ILE A 1 98 ? -4.254 -0.015 5.942 1.00 92.50 98 ILE A C 1
ATOM 797 O O . ILE A 1 98 ? -3.103 0.421 5.972 1.00 92.50 98 ILE A O 1
ATOM 801 N N . GLU A 1 99 ? -4.582 -1.189 6.482 1.00 88.06 99 GLU A N 1
ATOM 802 C CA . GLU A 1 99 ? -3.612 -2.061 7.142 1.00 88.06 99 GLU A CA 1
ATOM 803 C C . GLU A 1 99 ? -2.539 -2.566 6.168 1.00 88.06 99 GLU A C 1
ATOM 805 O O . GLU A 1 99 ? -1.346 -2.448 6.463 1.00 88.06 99 GLU A O 1
ATOM 810 N N . ALA A 1 100 ? -2.936 -3.046 4.987 1.00 92.62 100 ALA A N 1
ATOM 811 C CA . ALA A 1 100 ? -2.010 -3.525 3.967 1.00 92.62 100 ALA A CA 1
ATOM 812 C C . ALA A 1 100 ? -1.012 -2.433 3.539 1.00 92.62 100 ALA A C 1
ATOM 814 O O . ALA A 1 100 ? 0.195 -2.676 3.504 1.00 92.62 100 ALA A O 1
ATOM 815 N N . LEU A 1 101 ? -1.479 -1.202 3.299 1.00 94.75 101 LEU A N 1
ATOM 816 C CA . LEU A 1 101 ? -0.612 -0.075 2.929 1.00 94.75 101 LEU A CA 1
ATOM 817 C C . LEU A 1 101 ? 0.363 0.332 4.046 1.00 94.75 101 LEU A C 1
ATOM 819 O O . LEU A 1 101 ? 1.468 0.796 3.761 1.00 94.75 101 LEU A O 1
ATOM 823 N N . LEU A 1 102 ? -0.012 0.156 5.317 1.00 92.44 102 LEU A N 1
ATOM 824 C CA . LEU A 1 102 ? 0.874 0.432 6.453 1.00 92.44 102 LEU A CA 1
ATOM 825 C C . LEU A 1 102 ? 1.932 -0.666 6.652 1.00 92.44 102 LEU A C 1
ATOM 827 O O . LEU A 1 102 ? 3.060 -0.363 7.057 1.00 92.44 102 LEU A O 1
ATOM 831 N N . GLN A 1 103 ? 1.582 -1.923 6.366 1.00 89.19 103 GLN A N 1
ATOM 832 C CA . GLN A 1 103 ? 2.461 -3.082 6.542 1.00 89.19 103 GLN A CA 1
ATOM 833 C C . GLN A 1 103 ? 3.457 -3.265 5.393 1.00 89.19 103 GLN A C 1
ATOM 835 O O . GLN A 1 103 ? 4.614 -3.622 5.635 1.00 89.19 103 GLN A O 1
ATOM 840 N N . VAL A 1 104 ? 3.041 -3.022 4.148 1.00 93.06 104 VAL A N 1
ATOM 841 C CA . VAL A 1 104 ? 3.898 -3.240 2.979 1.00 93.06 104 VAL A CA 1
ATOM 842 C C . VAL A 1 104 ? 4.823 -2.041 2.776 1.00 93.06 104 VAL A C 1
ATOM 844 O O . VAL A 1 104 ? 4.416 -0.949 2.386 1.00 93.06 104 VAL A O 1
ATOM 847 N N . ALA A 1 105 ? 6.105 -2.270 3.045 1.00 93.06 105 ALA A N 1
ATOM 848 C CA . ALA A 1 105 ? 7.186 -1.301 2.928 1.00 93.06 105 ALA A CA 1
ATOM 849 C C . ALA A 1 105 ? 7.651 -1.133 1.464 1.00 93.06 105 ALA A C 1
ATOM 851 O O . ALA A 1 105 ? 8.343 -2.032 0.978 1.00 93.06 105 ALA A O 1
ATOM 852 N N . PRO A 1 106 ? 7.314 -0.035 0.749 1.00 94.88 106 PRO A N 1
ATOM 853 C CA . PRO A 1 106 ? 7.671 0.143 -0.663 1.00 94.88 106 PRO A CA 1
ATOM 854 C C . PRO A 1 106 ? 9.184 0.129 -0.900 1.00 94.88 106 PRO A C 1
ATOM 856 O O . PRO A 1 106 ? 9.633 -0.417 -1.902 1.00 94.88 106 PRO A O 1
ATOM 859 N N . GLU A 1 107 ? 9.980 0.610 0.056 1.00 94.56 107 GLU A N 1
ATOM 860 C CA . GLU A 1 107 ? 11.447 0.626 0.003 1.00 94.56 107 GLU A CA 1
ATOM 861 C C . GLU A 1 107 ? 12.096 -0.769 -0.074 1.00 94.56 107 GLU A C 1
ATOM 863 O O . GLU A 1 107 ? 13.296 -0.883 -0.303 1.00 94.56 107 GLU A O 1
ATOM 868 N N . ARG A 1 108 ? 11.320 -1.846 0.115 1.00 94.31 108 ARG A N 1
ATOM 869 C CA . ARG A 1 108 ? 11.779 -3.232 -0.082 1.00 94.31 108 ARG A CA 1
ATOM 870 C C . ARG A 1 108 ? 11.569 -3.756 -1.504 1.00 94.31 108 ARG A C 1
ATOM 872 O O . ARG A 1 108 ? 12.098 -4.815 -1.825 1.00 94.31 108 ARG A O 1
ATOM 879 N N . TYR A 1 109 ? 10.784 -3.053 -2.317 1.00 93.25 109 TYR A N 1
ATOM 880 C CA . TYR A 1 109 ? 10.336 -3.502 -3.641 1.00 93.25 109 TYR A CA 1
ATOM 881 C C . TYR A 1 109 ? 10.843 -2.610 -4.778 1.00 93.25 109 TYR A C 1
ATOM 883 O O . TYR A 1 109 ? 10.876 -3.038 -5.926 1.00 93.25 109 TYR A O 1
ATOM 891 N N . MET A 1 110 ? 11.228 -1.369 -4.479 1.00 91.44 110 MET A N 1
ATOM 892 C CA . MET A 1 110 ? 11.666 -0.392 -5.476 1.00 91.44 110 MET A CA 1
ATOM 893 C C . MET A 1 110 ? 12.806 0.477 -4.943 1.00 91.44 110 MET A C 1
ATOM 895 O O . MET A 1 110 ? 13.099 0.464 -3.746 1.00 91.44 110 MET A O 1
ATOM 899 N N . ALA A 1 111 ? 13.451 1.230 -5.837 1.00 91.56 111 ALA A N 1
ATOM 900 C CA . ALA A 1 111 ? 14.501 2.166 -5.456 1.00 91.56 111 ALA A CA 1
ATOM 901 C C . ALA A 1 111 ? 13.966 3.236 -4.490 1.00 91.56 111 ALA A C 1
ATOM 903 O O . ALA A 1 111 ? 12.781 3.571 -4.502 1.00 91.56 111 ALA A O 1
ATOM 904 N N . GLU A 1 112 ? 14.847 3.797 -3.657 1.00 92.56 112 GLU A N 1
ATOM 905 C CA . GLU A 1 112 ? 14.454 4.792 -2.654 1.00 92.56 112 GLU A CA 1
ATOM 906 C C . GLU A 1 112 ? 13.728 5.996 -3.277 1.00 92.56 112 GLU A C 1
ATOM 908 O O . GLU A 1 112 ? 12.681 6.395 -2.767 1.00 92.56 112 GLU A O 1
ATOM 913 N N . ASP A 1 113 ? 14.227 6.532 -4.393 1.00 91.44 113 ASP A N 1
ATOM 914 C CA . ASP A 1 113 ? 13.597 7.662 -5.088 1.00 91.44 113 ASP A CA 1
ATOM 915 C C . ASP A 1 113 ? 12.172 7.325 -5.567 1.00 91.44 113 ASP A C 1
ATOM 917 O O . ASP A 1 113 ? 11.262 8.144 -5.416 1.00 91.44 113 ASP A O 1
ATOM 921 N N . ASP A 1 114 ? 11.949 6.105 -6.065 1.00 92.06 114 ASP A N 1
ATOM 922 C CA . ASP A 1 114 ? 10.634 5.635 -6.519 1.00 92.06 114 ASP A CA 1
ATOM 923 C C . ASP A 1 114 ? 9.677 5.416 -5.343 1.00 92.06 114 ASP A C 1
ATOM 925 O O . ASP A 1 114 ? 8.519 5.835 -5.388 1.00 92.06 114 ASP A O 1
ATOM 929 N N . ALA A 1 115 ? 10.166 4.830 -4.247 1.00 94.56 115 ALA A N 1
ATOM 930 C CA . ALA A 1 115 ? 9.384 4.642 -3.029 1.00 94.56 115 ALA A CA 1
ATOM 931 C C . ALA A 1 115 ? 8.981 5.992 -2.415 1.00 94.56 115 ALA A C 1
ATOM 933 O O . ALA A 1 115 ? 7.853 6.158 -1.944 1.00 94.56 115 ALA A O 1
ATOM 934 N N . GLN A 1 116 ? 9.875 6.986 -2.446 1.00 94.00 116 GLN A N 1
ATOM 935 C CA . GLN A 1 116 ? 9.541 8.351 -2.045 1.00 94.00 116 GLN A CA 1
ATOM 936 C C . GLN A 1 116 ? 8.517 8.981 -2.995 1.00 94.00 116 GLN A C 1
ATOM 938 O O . GLN A 1 116 ? 7.566 9.602 -2.519 1.00 94.00 116 GLN A O 1
ATOM 943 N N . ALA A 1 117 ? 8.674 8.821 -4.313 1.00 92.94 117 ALA A N 1
ATOM 944 C CA . ALA A 1 117 ? 7.730 9.345 -5.297 1.00 92.94 117 ALA A CA 1
ATOM 945 C C . ALA A 1 117 ? 6.322 8.760 -5.105 1.00 92.94 117 ALA A C 1
ATOM 947 O O . ALA A 1 117 ? 5.357 9.525 -5.050 1.00 92.94 117 ALA A O 1
ATOM 948 N N . LEU A 1 118 ? 6.218 7.445 -4.880 1.00 95.25 118 LEU A N 1
ATOM 949 C CA . LEU A 1 118 ? 4.973 6.749 -4.553 1.00 95.25 118 LEU A CA 1
ATOM 950 C C . LEU A 1 118 ? 4.283 7.375 -3.338 1.00 95.25 118 LEU A C 1
ATOM 952 O O . LEU A 1 118 ? 3.125 7.782 -3.418 1.00 95.25 118 LEU A O 1
ATOM 956 N N . LEU A 1 119 ? 5.002 7.496 -2.216 1.00 96.19 119 LEU A N 1
ATOM 957 C CA . LEU A 1 119 ? 4.444 8.010 -0.959 1.00 96.19 119 LEU A CA 1
ATOM 958 C C . LEU A 1 119 ? 4.130 9.506 -0.997 1.00 96.19 119 LEU A C 1
ATOM 960 O O . LEU A 1 119 ? 3.353 9.979 -0.170 1.00 96.19 119 LEU A O 1
ATOM 964 N N . LEU A 1 120 ? 4.738 10.259 -1.912 1.00 94.62 120 LEU A N 1
ATOM 965 C CA . LEU A 1 120 ? 4.515 11.693 -2.095 1.00 94.62 120 LEU A CA 1
ATOM 966 C C . LEU A 1 120 ? 3.535 12.011 -3.232 1.00 94.62 120 LEU A C 1
ATOM 968 O O . LEU A 1 120 ? 3.355 13.190 -3.533 1.00 94.62 120 LEU A O 1
ATOM 972 N N . ASP A 1 121 ? 2.918 10.997 -3.849 1.00 93.31 121 ASP A N 1
ATOM 973 C CA . ASP A 1 121 ? 2.052 11.146 -5.027 1.00 93.31 121 ASP A CA 1
ATOM 974 C C . ASP A 1 121 ? 2.721 11.926 -6.173 1.00 93.31 121 ASP A C 1
ATOM 976 O O . ASP A 1 121 ? 2.086 12.702 -6.890 1.00 93.31 121 ASP A O 1
ATOM 980 N N . ARG A 1 122 ? 4.032 11.739 -6.349 1.00 89.69 122 ARG A N 1
ATOM 981 C CA . ARG A 1 122 ? 4.785 12.333 -7.455 1.00 89.69 122 ARG A CA 1
ATOM 982 C C . ARG A 1 122 ? 4.818 11.371 -8.628 1.00 89.69 122 ARG A C 1
ATOM 984 O O . ARG A 1 122 ? 4.937 10.161 -8.451 1.00 89.69 122 ARG A O 1
ATOM 991 N N . LEU A 1 123 ? 4.757 11.932 -9.831 1.00 76.00 123 LEU A N 1
ATOM 992 C CA . LEU A 1 123 ? 5.021 11.162 -11.036 1.00 76.00 123 LEU A CA 1
ATOM 993 C C . LEU A 1 123 ? 6.479 10.666 -11.015 1.00 76.00 123 LEU A C 1
ATOM 995 O O . LEU A 1 123 ? 7.370 11.442 -10.650 1.00 76.00 123 LEU A O 1
ATOM 999 N N . PRO A 1 124 ? 6.728 9.401 -11.391 1.00 68.81 124 PRO A N 1
ATOM 1000 C CA . PRO A 1 124 ? 8.082 8.887 -11.553 1.00 68.81 124 PRO A CA 1
ATOM 1001 C C . PRO A 1 124 ? 8.796 9.637 -12.682 1.00 68.81 124 PRO A C 1
ATOM 1003 O O . PRO A 1 124 ? 8.159 10.226 -13.562 1.00 68.81 124 PRO A O 1
ATOM 1006 N N . ARG A 1 125 ? 10.133 9.613 -12.675 1.00 67.62 125 ARG A N 1
ATOM 1007 C CA . ARG A 1 125 ? 10.914 10.165 -13.788 1.00 67.62 125 ARG A CA 1
ATOM 1008 C C . ARG A 1 125 ? 10.620 9.356 -15.051 1.00 67.62 125 ARG A C 1
ATOM 1010 O O . ARG A 1 125 ? 10.753 8.137 -15.052 1.00 67.62 125 ARG A O 1
ATOM 1017 N N . LEU A 1 126 ? 10.223 10.045 -16.118 1.00 66.31 126 LEU A N 1
ATOM 1018 C CA . LEU A 1 126 ? 9.859 9.445 -17.406 1.00 66.31 126 LEU A CA 1
ATOM 1019 C C . LEU A 1 126 ? 11.077 9.233 -18.318 1.00 66.31 126 LEU A C 1
ATOM 1021 O O . LEU A 1 126 ? 10.946 9.256 -19.535 1.00 66.31 126 LEU A O 1
ATOM 1025 N N . ASP A 1 127 ? 12.256 8.992 -17.744 1.00 71.00 127 ASP A N 1
ATOM 1026 C CA . ASP A 1 127 ? 13.479 8.710 -18.512 1.00 71.00 127 ASP A CA 1
ATOM 1027 C C . ASP A 1 127 ? 13.478 7.275 -19.087 1.00 71.00 127 ASP A C 1
ATOM 1029 O O . ASP A 1 127 ? 14.468 6.807 -19.649 1.00 71.00 127 ASP A O 1
ATOM 1033 N N . ALA A 1 128 ? 12.369 6.551 -18.914 1.00 71.25 128 ALA A N 1
ATOM 1034 C CA . ALA A 1 128 ? 12.186 5.196 -19.396 1.00 71.25 128 ALA A CA 1
ATOM 1035 C C . ALA A 1 128 ? 11.893 5.174 -20.912 1.00 71.25 128 ALA A C 1
ATOM 1037 O O . ALA A 1 128 ? 11.298 6.116 -21.442 1.00 71.25 128 ALA A O 1
ATOM 1038 N N . PRO A 1 129 ? 12.272 4.093 -21.618 1.00 77.88 129 PRO A N 1
ATOM 1039 C CA . PRO A 1 129 ? 11.928 3.908 -23.024 1.00 77.88 129 PRO A CA 1
ATOM 1040 C C . PRO A 1 129 ? 10.423 4.027 -23.273 1.00 77.88 129 PRO A C 1
ATOM 1042 O O . PRO A 1 129 ? 9.606 3.683 -22.417 1.00 77.88 129 PRO A O 1
ATOM 1045 N N . GLU A 1 130 ? 10.047 4.451 -24.477 1.00 78.12 130 GLU A N 1
ATOM 1046 C CA . GLU A 1 130 ? 8.646 4.464 -24.891 1.00 78.12 130 GLU A CA 1
ATOM 1047 C C . GLU A 1 130 ? 8.013 3.069 -24.725 1.00 78.12 130 GLU A C 1
ATOM 1049 O O . GLU A 1 130 ? 8.588 2.053 -25.117 1.00 78.12 130 GLU A O 1
ATOM 1054 N N . GLY A 1 131 ? 6.835 3.017 -24.096 1.00 77.31 131 GLY A N 1
ATOM 1055 C CA . GLY A 1 131 ? 6.128 1.770 -23.787 1.00 77.31 131 GLY A CA 1
ATOM 1056 C C . GLY A 1 131 ? 6.592 1.053 -22.513 1.00 77.31 131 GLY A C 1
ATOM 1057 O O . GLY A 1 131 ? 5.968 0.066 -22.123 1.00 77.31 131 GLY A O 1
ATOM 1058 N N . ALA A 1 132 ? 7.634 1.537 -21.831 1.00 80.44 132 ALA A N 1
ATOM 1059 C CA . ALA A 1 132 ? 8.007 1.021 -20.520 1.00 80.44 132 ALA A CA 1
ATOM 1060 C C . ALA A 1 132 ? 6.989 1.447 -19.452 1.00 80.44 132 ALA A C 1
ATOM 1062 O O . ALA A 1 132 ? 6.536 2.594 -19.411 1.00 80.44 132 ALA A O 1
ATOM 1063 N N . LEU A 1 133 ? 6.644 0.519 -18.558 1.00 83.94 133 LEU A N 1
ATOM 1064 C CA . LEU A 1 133 ? 5.816 0.839 -17.402 1.00 83.94 133 LEU A CA 1
ATOM 1065 C C . LEU A 1 133 ? 6.642 1.555 -16.327 1.00 83.94 133 LEU A C 1
ATOM 1067 O O . LEU A 1 133 ? 7.793 1.178 -16.090 1.00 83.94 133 LEU A O 1
ATOM 1071 N N . PRO A 1 134 ? 6.061 2.549 -15.635 1.00 85.06 134 PRO A N 1
ATOM 1072 C CA . PRO A 1 134 ? 6.728 3.176 -14.509 1.00 85.06 134 PRO A CA 1
ATOM 1073 C C . PRO A 1 134 ? 6.941 2.181 -13.354 1.00 85.06 134 PRO A C 1
ATOM 1075 O O . PRO A 1 134 ? 6.061 1.356 -13.092 1.00 85.06 134 PRO A O 1
ATOM 1078 N N . PRO A 1 135 ? 8.048 2.292 -12.596 1.00 83.50 135 PRO A N 1
ATOM 1079 C CA . PRO A 1 135 ? 8.293 1.443 -11.427 1.00 83.50 135 PRO A CA 1
ATOM 1080 C C . PRO A 1 135 ? 7.322 1.734 -10.272 1.00 83.50 135 PRO A C 1
ATOM 1082 O O . PRO A 1 135 ? 7.036 0.855 -9.455 1.00 83.50 135 PRO A O 1
ATOM 1085 N N . ALA A 1 136 ? 6.799 2.961 -10.208 1.00 81.31 136 ALA A N 1
ATOM 1086 C CA . ALA A 1 136 ? 5.887 3.407 -9.170 1.00 81.31 136 ALA A CA 1
ATOM 1087 C C . ALA A 1 136 ? 4.814 4.351 -9.723 1.00 81.31 136 ALA A C 1
ATOM 1089 O O . ALA A 1 136 ? 5.097 5.259 -10.503 1.00 81.31 136 ALA A O 1
ATOM 1090 N N . LEU A 1 137 ? 3.581 4.166 -9.256 1.00 85.81 137 LEU A N 1
ATOM 1091 C CA . LEU A 1 137 ? 2.511 5.157 -9.350 1.00 85.81 137 LEU A CA 1
ATOM 1092 C C . LEU A 1 137 ? 2.303 5.784 -7.968 1.00 85.81 137 LEU A C 1
ATOM 1094 O O . LEU A 1 137 ? 2.606 5.159 -6.953 1.00 85.81 137 LEU A O 1
ATOM 1098 N N . GLY A 1 138 ? 1.765 7.005 -7.922 1.00 93.06 138 GLY A N 1
ATOM 1099 C CA . GLY A 1 138 ? 1.395 7.645 -6.659 1.00 93.06 138 GLY A CA 1
ATOM 1100 C C . GLY A 1 138 ? 0.443 6.767 -5.840 1.00 93.06 138 GLY A C 1
ATOM 1101 O O . GLY A 1 138 ? -0.486 6.164 -6.389 1.00 93.06 138 GLY A O 1
ATOM 1102 N N . VAL A 1 139 ? 0.660 6.702 -4.526 1.00 96.00 139 VAL A N 1
ATOM 1103 C CA . VAL A 1 139 ? -0.127 5.879 -3.597 1.00 96.00 139 VAL A CA 1
ATOM 1104 C C . VAL A 1 139 ? -1.626 6.187 -3.655 1.00 96.00 139 VAL A C 1
ATOM 1106 O O . VAL A 1 139 ? -2.442 5.295 -3.449 1.00 96.00 139 VAL A O 1
ATOM 1109 N N . ARG A 1 140 ? -2.016 7.413 -4.016 1.00 96.62 140 ARG A N 1
ATOM 1110 C CA . ARG A 1 140 ? -3.408 7.787 -4.284 1.00 96.62 140 ARG A CA 1
ATOM 1111 C C . ARG A 1 140 ? -4.011 7.015 -5.448 1.00 96.62 140 ARG A C 1
ATOM 1113 O O . ARG A 1 140 ? -5.133 6.534 -5.322 1.00 96.62 140 ARG A O 1
ATOM 1120 N N . LEU A 1 141 ? -3.306 6.930 -6.577 1.00 94.31 141 LEU A N 1
ATOM 1121 C CA . LEU A 1 141 ? -3.789 6.206 -7.759 1.00 94.31 141 LEU A CA 1
ATOM 1122 C C . LEU A 1 141 ? -3.957 4.726 -7.434 1.00 94.31 141 LEU A C 1
ATOM 1124 O O . LEU A 1 141 ? -4.994 4.144 -7.746 1.00 94.31 141 LEU A O 1
ATOM 1128 N N . LEU A 1 142 ? -2.974 4.159 -6.733 1.00 94.38 142 LEU A N 1
ATOM 1129 C CA . LEU A 1 142 ? -3.043 2.787 -6.250 1.00 94.38 142 LEU A CA 1
ATOM 1130 C C . LEU A 1 142 ? -4.244 2.579 -5.316 1.00 94.38 142 LEU A C 1
ATOM 1132 O O . LEU A 1 142 ? -5.030 1.664 -5.532 1.00 94.38 142 LEU A O 1
ATOM 1136 N N . ALA A 1 143 ? -4.421 3.446 -4.316 1.00 96.88 143 ALA A N 1
ATOM 1137 C CA . ALA A 1 143 ? -5.522 3.351 -3.362 1.00 96.88 143 ALA A CA 1
ATOM 1138 C C . ALA A 1 143 ? -6.892 3.442 -4.047 1.00 96.88 143 ALA A C 1
ATOM 1140 O O . ALA A 1 143 ? -7.761 2.632 -3.754 1.00 96.88 143 ALA A O 1
ATOM 1141 N N . MET A 1 144 ? -7.080 4.367 -4.995 1.00 97.06 144 MET A N 1
ATOM 1142 C CA . MET A 1 144 ? -8.330 4.459 -5.761 1.00 97.06 144 MET A CA 1
ATOM 1143 C C . MET A 1 144 ? -8.607 3.186 -6.564 1.00 97.06 144 MET A C 1
ATOM 1145 O O . MET A 1 144 ? -9.739 2.712 -6.577 1.00 97.06 144 MET A O 1
ATOM 1149 N N . GLY A 1 145 ? -7.581 2.627 -7.213 1.00 95.69 145 GLY A N 1
ATOM 1150 C CA . GLY A 1 145 ? -7.711 1.379 -7.961 1.00 95.69 145 GLY A CA 1
ATOM 1151 C C . GLY A 1 145 ? -8.074 0.196 -7.063 1.00 95.69 145 GLY A C 1
ATOM 1152 O O . GLY A 1 145 ? -8.969 -0.569 -7.401 1.00 95.69 145 GLY A O 1
ATOM 1153 N N . LEU A 1 146 ? -7.428 0.074 -5.902 1.00 95.81 146 LEU A N 1
ATOM 1154 C CA . LEU A 1 146 ? -7.681 -1.015 -4.956 1.00 95.81 146 LEU A CA 1
ATOM 1155 C C . LEU A 1 146 ? -9.033 -0.886 -4.245 1.00 95.81 146 LEU A C 1
ATOM 1157 O O . LEU A 1 146 ? -9.702 -1.895 -4.054 1.00 95.81 146 LEU A O 1
ATOM 1161 N N . GLU A 1 147 ? -9.470 0.328 -3.906 1.00 96.69 147 GLU A N 1
ATOM 1162 C CA . GLU A 1 147 ? -10.823 0.563 -3.378 1.00 96.69 147 GLU A CA 1
ATOM 1163 C C . GLU A 1 147 ? -11.901 0.258 -4.424 1.00 96.69 147 GLU A C 1
ATOM 1165 O O . GLU A 1 147 ? -12.973 -0.200 -4.066 1.00 96.69 147 GLU A O 1
ATOM 1170 N N . ALA A 1 148 ? -11.637 0.493 -5.714 1.00 96.38 148 ALA A N 1
ATOM 1171 C CA . ALA A 1 148 ? -12.579 0.153 -6.781 1.00 96.38 148 ALA A CA 1
ATOM 1172 C C . ALA A 1 148 ? -12.580 -1.344 -7.127 1.00 96.38 148 ALA A C 1
ATOM 1174 O O . ALA A 1 148 ? -13.599 -1.871 -7.565 1.00 96.38 148 ALA A O 1
ATOM 1175 N N . LEU A 1 149 ? -11.432 -2.011 -6.974 1.00 95.44 149 LEU A N 1
ATOM 1176 C CA . LEU A 1 149 ? -11.280 -3.443 -7.222 1.00 95.44 149 LEU A CA 1
ATOM 1177 C C . LEU A 1 149 ? -11.916 -4.293 -6.111 1.00 95.44 149 LEU A C 1
ATOM 1179 O O . LEU A 1 149 ? -12.310 -5.420 -6.386 1.00 95.44 149 LEU A O 1
ATOM 1183 N N . GLU A 1 150 ? -11.989 -3.761 -4.887 1.00 95.12 150 GLU A N 1
ATOM 1184 C CA . GLU A 1 150 ? -12.506 -4.427 -3.682 1.00 95.12 150 GLU A CA 1
ATOM 1185 C C . GLU A 1 150 ? -11.976 -5.870 -3.468 1.00 95.12 150 GLU A C 1
ATOM 1187 O O . GLU A 1 150 ? -12.779 -6.789 -3.308 1.00 95.12 150 GLU A O 1
ATOM 1192 N N . PRO A 1 151 ? -10.643 -6.117 -3.439 1.00 92.62 151 PRO A N 1
ATOM 1193 C CA . PRO A 1 151 ? -10.117 -7.467 -3.229 1.00 92.62 151 PRO A CA 1
ATOM 1194 C C . PRO A 1 151 ? -10.544 -8.037 -1.874 1.00 92.62 151 PRO A C 1
ATOM 1196 O O . PRO A 1 151 ? -10.341 -7.398 -0.837 1.00 92.62 151 PRO A O 1
ATOM 1199 N N . ALA A 1 152 ? -11.067 -9.260 -1.878 1.00 89.50 152 ALA A N 1
ATOM 1200 C CA . ALA A 1 152 ? -11.547 -9.954 -0.695 1.00 89.50 152 ALA A CA 1
ATOM 1201 C C . ALA A 1 152 ? -10.723 -11.209 -0.368 1.00 89.50 152 ALA A C 1
ATOM 1203 O O . ALA A 1 152 ? -9.941 -11.731 -1.168 1.00 89.50 152 ALA A O 1
ATOM 1204 N N . ILE A 1 153 ? -10.914 -11.710 0.855 1.00 89.38 153 ILE A N 1
ATOM 1205 C CA . ILE A 1 153 ? -10.262 -12.930 1.333 1.00 89.38 153 ILE A CA 1
ATOM 1206 C C . ILE A 1 153 ? -10.641 -14.109 0.431 1.00 89.38 153 ILE A C 1
ATOM 1208 O O . ILE A 1 153 ? -11.822 -14.370 0.209 1.00 89.38 153 ILE A O 1
ATOM 1212 N N . GLY A 1 154 ? -9.637 -14.854 -0.030 1.00 91.12 154 GLY A N 1
ATOM 1213 C CA . GLY A 1 154 ? -9.831 -16.011 -0.904 1.00 91.12 154 GLY A CA 1
ATOM 1214 C C . GLY A 1 154 ? -9.834 -15.690 -2.400 1.00 91.12 154 GLY A C 1
ATOM 1215 O O . GLY A 1 154 ? -9.821 -16.623 -3.205 1.00 91.12 154 GLY A O 1
ATOM 1216 N N . ASP A 1 155 ? -9.800 -14.412 -2.788 1.00 93.25 155 ASP A N 1
ATOM 1217 C CA . ASP A 1 155 ? -9.834 -14.027 -4.197 1.00 93.25 155 ASP A CA 1
ATOM 1218 C C . ASP A 1 155 ? -8.568 -14.429 -4.957 1.00 93.25 155 ASP A C 1
ATOM 1220 O O . ASP A 1 155 ? -7.459 -14.528 -4.418 1.00 93.25 155 ASP A O 1
ATOM 1224 N N . VAL A 1 156 ? -8.743 -14.617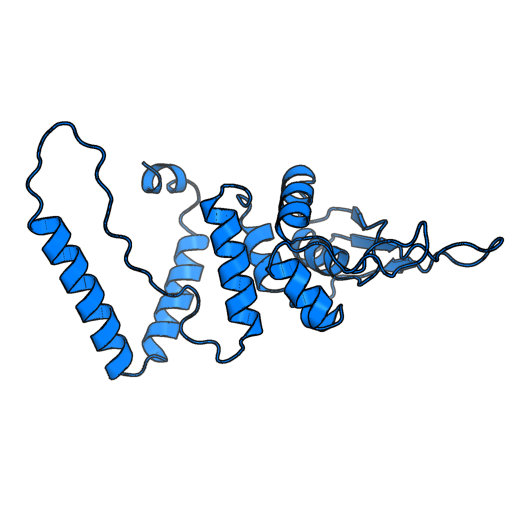 -6.266 1.00 94.94 156 VAL A N 1
ATOM 1225 C CA . VAL A 1 156 ? -7.650 -14.770 -7.226 1.00 94.94 156 VAL A CA 1
ATOM 1226 C C . VAL A 1 156 ? -7.545 -13.484 -8.034 1.00 94.94 156 VAL A C 1
ATOM 1228 O O . VAL A 1 156 ? -8.409 -13.194 -8.859 1.00 94.94 156 VAL A O 1
ATOM 1231 N N . VAL A 1 157 ? -6.477 -12.722 -7.810 1.00 94.56 157 VAL A N 1
ATOM 1232 C CA . VAL A 1 157 ? -6.257 -11.408 -8.433 1.00 94.56 157 VAL A CA 1
ATOM 1233 C C . VAL A 1 157 ? -4.984 -11.437 -9.272 1.00 94.56 157 VAL A C 1
ATOM 1235 O O . VAL A 1 157 ? -4.009 -12.091 -8.908 1.00 94.56 157 VAL A O 1
ATOM 1238 N N . ALA A 1 158 ? -4.972 -10.725 -10.399 1.00 92.88 158 ALA A N 1
ATOM 1239 C CA . ALA A 1 158 ? -3.788 -10.574 -11.237 1.00 92.88 158 ALA A CA 1
ATOM 1240 C C . ALA A 1 158 ? -3.293 -9.122 -11.244 1.00 92.88 158 ALA A C 1
ATOM 1242 O O . ALA A 1 158 ? -4.044 -8.209 -11.581 1.00 92.88 158 ALA A O 1
ATOM 1243 N N . ASP A 1 159 ? -2.016 -8.926 -10.919 1.00 92.56 159 ASP A N 1
ATOM 1244 C CA . ASP A 1 159 ? -1.282 -7.691 -11.186 1.00 92.56 159 ASP A CA 1
ATOM 1245 C C . ASP A 1 159 ? -0.550 -7.852 -12.521 1.00 92.56 159 ASP A C 1
ATOM 1247 O O . ASP A 1 159 ? 0.510 -8.473 -12.600 1.00 92.56 159 ASP A O 1
ATOM 1251 N N . MET A 1 160 ? -1.145 -7.305 -13.582 1.00 89.94 160 MET A N 1
ATOM 1252 C CA . MET A 1 160 ? -0.604 -7.359 -14.947 1.00 89.94 160 MET A CA 1
ATOM 1253 C C . MET A 1 160 ? 0.583 -6.409 -15.169 1.00 89.94 160 MET A C 1
ATOM 1255 O O . MET A 1 160 ? 1.156 -6.361 -16.257 1.00 89.94 160 MET A O 1
ATOM 1259 N N . THR A 1 161 ? 0.922 -5.626 -14.147 1.00 86.75 161 THR A N 1
ATOM 1260 C CA . THR A 1 161 ? 1.873 -4.517 -14.188 1.00 86.75 161 THR A CA 1
ATOM 1261 C C . THR A 1 161 ? 2.899 -4.631 -13.064 1.00 86.75 161 THR A C 1
ATOM 1263 O 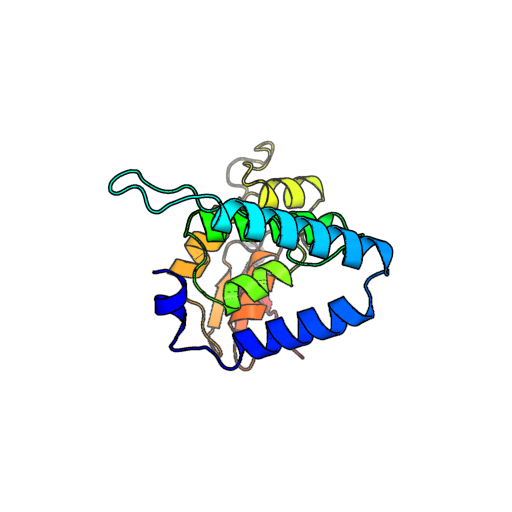O . THR A 1 161 ? 3.372 -3.619 -12.551 1.00 86.75 161 THR A O 1
ATOM 1266 N N . ALA A 1 162 ? 3.251 -5.858 -12.667 1.00 89.94 162 ALA A N 1
ATOM 1267 C CA . ALA A 1 162 ? 4.063 -6.146 -11.487 1.00 89.94 162 ALA A CA 1
ATOM 1268 C C . ALA A 1 162 ? 5.561 -5.835 -11.696 1.00 89.94 162 ALA A C 1
ATOM 1270 O O . ALA A 1 162 ? 6.417 -6.696 -11.501 1.00 89.94 162 ALA A O 1
ATOM 1271 N N . VAL A 1 163 ? 5.884 -4.599 -12.089 1.00 88.62 163 VAL A N 1
ATOM 1272 C CA . VAL A 1 163 ? 7.248 -4.120 -12.367 1.00 88.62 163 VAL A CA 1
ATOM 1273 C C . VAL A 1 163 ? 8.138 -4.266 -11.132 1.00 88.62 163 VAL A C 1
ATOM 1275 O O . VAL A 1 163 ? 9.242 -4.790 -11.208 1.00 88.62 163 VAL A O 1
ATOM 1278 N N . THR A 1 164 ? 7.637 -3.842 -9.971 1.00 90.00 164 THR A N 1
ATOM 1279 C CA . THR A 1 164 ? 8.366 -3.888 -8.689 1.00 90.00 164 THR A CA 1
ATOM 1280 C C . THR A 1 164 ? 7.840 -4.963 -7.740 1.00 90.00 164 THR A C 1
ATOM 1282 O O . THR A 1 164 ? 8.465 -5.283 -6.734 1.00 90.00 164 THR A O 1
ATOM 1285 N N . GLY A 1 165 ? 6.656 -5.512 -8.020 1.00 92.06 165 GLY A N 1
ATOM 1286 C CA . GLY A 1 165 ? 5.956 -6.433 -7.123 1.00 92.06 165 GLY A CA 1
ATOM 1287 C C . GLY A 1 165 ? 5.346 -5.778 -5.876 1.00 92.06 165 GLY A C 1
ATOM 1288 O O . GLY A 1 165 ? 4.715 -6.477 -5.088 1.00 92.06 165 GLY A O 1
ATOM 1289 N N . TYR A 1 166 ? 5.470 -4.455 -5.694 1.00 94.69 166 TYR A N 1
ATOM 1290 C CA . TYR A 1 166 ? 4.871 -3.750 -4.553 1.00 94.69 166 TYR A CA 1
ATOM 1291 C C . TYR A 1 166 ? 3.344 -3.895 -4.521 1.00 94.69 166 TYR A C 1
ATOM 1293 O O . TYR A 1 166 ? 2.779 -4.295 -3.504 1.00 94.69 166 TYR A O 1
ATOM 1301 N N . THR A 1 167 ? 2.672 -3.627 -5.645 1.00 94.50 167 THR A N 1
ATOM 1302 C CA . THR A 1 167 ? 1.213 -3.767 -5.768 1.00 94.50 167 THR A CA 1
ATOM 1303 C C . THR A 1 167 ? 0.773 -5.204 -5.507 1.00 94.50 167 THR A C 1
ATOM 1305 O O . THR A 1 167 ? -0.138 -5.433 -4.713 1.00 94.50 167 THR A O 1
ATOM 1308 N N . ALA A 1 168 ? 1.470 -6.182 -6.093 1.00 94.44 168 ALA A N 1
ATOM 1309 C CA . ALA A 1 168 ? 1.234 -7.595 -5.824 1.00 94.44 168 ALA A CA 1
ATOM 1310 C C . ALA A 1 168 ? 1.386 -7.955 -4.333 1.00 94.44 168 ALA A C 1
ATOM 1312 O O . ALA A 1 168 ? 0.593 -8.737 -3.813 1.00 94.44 168 ALA A O 1
ATOM 1313 N N . ALA A 1 169 ? 2.349 -7.364 -3.620 1.00 94.19 169 ALA A N 1
ATOM 1314 C CA . ALA A 1 169 ? 2.513 -7.569 -2.182 1.00 94.19 169 ALA A CA 1
ATOM 1315 C C . ALA A 1 169 ? 1.371 -6.949 -1.356 1.00 94.19 169 ALA A C 1
ATOM 1317 O O . ALA A 1 169 ? 0.913 -7.566 -0.394 1.00 94.19 169 ALA A O 1
ATOM 1318 N N . VAL A 1 170 ? 0.872 -5.767 -1.739 1.00 95.31 170 VAL A N 1
ATOM 1319 C CA . VAL A 1 170 ? -0.323 -5.162 -1.120 1.00 95.31 170 VAL A CA 1
ATOM 1320 C C . VAL A 1 170 ? -1.548 -6.050 -1.348 1.00 95.31 170 VAL A C 1
ATOM 1322 O O . VAL A 1 170 ? -2.242 -6.389 -0.392 1.00 95.31 170 VAL A O 1
ATOM 1325 N N . LEU A 1 171 ? -1.771 -6.496 -2.588 1.00 95.31 171 LEU A N 1
ATOM 1326 C CA . LEU A 1 171 ? -2.849 -7.424 -2.942 1.00 95.31 171 LEU A CA 1
ATOM 1327 C C . LEU A 1 171 ? -2.757 -8.737 -2.160 1.00 95.31 171 LEU A C 1
ATOM 1329 O O . LEU A 1 171 ? -3.773 -9.245 -1.698 1.00 95.31 171 LEU A O 1
ATOM 1333 N N . ALA A 1 172 ? -1.548 -9.264 -1.958 1.00 93.19 172 ALA A N 1
ATOM 1334 C CA . ALA A 1 172 ? -1.331 -10.486 -1.192 1.00 93.19 172 ALA A CA 1
ATOM 1335 C C . ALA A 1 172 ? -1.766 -10.321 0.276 1.00 93.19 172 ALA A C 1
ATOM 1337 O O . ALA A 1 172 ? -2.331 -11.244 0.861 1.00 93.19 172 ALA A O 1
ATOM 1338 N N . GLY A 1 173 ? -1.562 -9.132 0.853 1.00 90.56 173 GLY A N 1
ATOM 1339 C CA . GLY A 1 173 ? -2.075 -8.787 2.180 1.00 90.56 173 GLY A CA 1
ATOM 1340 C C . GLY A 1 173 ? -3.606 -8.761 2.253 1.00 90.56 173 GLY A C 1
ATOM 1341 O O . GLY A 1 173 ? -4.166 -9.181 3.262 1.00 90.56 173 GLY A O 1
ATOM 1342 N N . LEU A 1 174 ? -4.270 -8.324 1.178 1.00 92.31 174 LEU A N 1
ATOM 1343 C CA . LEU A 1 174 ? -5.730 -8.213 1.092 1.00 92.31 174 LEU A CA 1
ATOM 1344 C C . LEU A 1 174 ? -6.423 -9.567 0.897 1.00 92.31 174 LEU A C 1
ATOM 1346 O O . LEU A 1 174 ? -7.356 -9.892 1.626 1.00 92.31 174 LEU A O 1
ATOM 1350 N N . VAL A 1 175 ? -5.953 -10.379 -0.056 1.00 91.12 175 VAL A N 1
ATOM 1351 C CA . VAL A 1 175 ? -6.596 -11.669 -0.376 1.00 91.12 175 VAL A CA 1
ATOM 1352 C C . VAL A 1 175 ? -6.303 -12.758 0.660 1.00 91.12 175 VAL A C 1
ATOM 1354 O O . VAL A 1 175 ? -7.070 -13.710 0.783 1.00 91.12 175 VAL A O 1
ATOM 1357 N N . SER A 1 176 ? -5.223 -12.600 1.436 1.00 83.75 176 SER A N 1
ATOM 1358 C CA . SER A 1 176 ? -4.913 -13.378 2.642 1.00 83.75 176 SER A CA 1
ATOM 1359 C C . SER A 1 176 ? -5.075 -14.905 2.462 1.00 83.75 176 SER A C 1
ATOM 1361 O O . SER A 1 176 ? -4.661 -15.471 1.449 1.00 83.75 176 SER A O 1
ATOM 1363 N N . GLU A 1 177 ? -5.597 -15.606 3.474 1.00 81.81 177 GLU A N 1
ATOM 1364 C CA . GLU A 1 177 ? -5.753 -17.063 3.490 1.00 81.81 177 GLU A CA 1
ATOM 1365 C C . GLU A 1 177 ? -6.654 -17.568 2.352 1.00 81.81 177 GLU A C 1
ATOM 1367 O O . GLU A 1 177 ? -7.765 -17.085 2.147 1.00 81.81 177 GLU A O 1
ATOM 1372 N N . GLY A 1 178 ? -6.166 -18.562 1.604 1.00 82.69 178 GLY A N 1
ATOM 1373 C CA . GLY A 1 178 ? -6.874 -19.153 0.464 1.00 82.69 178 GLY A CA 1
ATOM 1374 C C . GLY A 1 178 ? -6.805 -18.334 -0.830 1.00 82.69 178 GLY A C 1
ATOM 1375 O O . GLY A 1 178 ? -7.016 -18.903 -1.901 1.00 82.69 178 GLY A O 1
ATOM 1376 N N . GLY A 1 179 ? -6.452 -17.048 -0.746 1.00 90.62 179 GLY A N 1
ATOM 1377 C CA . GLY A 1 179 ? -6.309 -16.157 -1.892 1.00 90.62 179 GLY A CA 1
ATOM 1378 C C . GLY A 1 179 ? -5.012 -16.364 -2.674 1.00 90.62 179 GLY A C 1
ATOM 1379 O O . GLY A 1 179 ? -4.051 -16.984 -2.202 1.00 90.62 179 GLY A O 1
ATOM 1380 N N . ARG A 1 180 ? -4.978 -15.855 -3.909 1.00 92.81 180 ARG A N 1
ATOM 1381 C CA . ARG A 1 180 ? -3.806 -15.932 -4.794 1.00 92.81 180 ARG A CA 1
ATOM 1382 C C . ARG A 1 180 ? -3.605 -14.632 -5.553 1.00 92.81 180 ARG A C 1
ATOM 1384 O O . ARG A 1 180 ? -4.549 -14.090 -6.117 1.00 92.81 180 ARG A O 1
ATOM 1391 N N . VAL A 1 181 ? -2.350 -14.198 -5.647 1.00 93.75 181 VAL A N 1
ATOM 1392 C CA . VAL A 1 181 ? -1.961 -13.076 -6.504 1.00 93.75 181 VAL A CA 1
ATOM 1393 C C . VAL A 1 181 ? -1.049 -13.572 -7.617 1.00 93.75 181 VAL A C 1
ATOM 1395 O O . VAL A 1 181 ? 0.007 -14.157 -7.364 1.00 93.75 181 VAL A O 1
ATOM 1398 N N . LEU A 1 182 ? -1.475 -13.341 -8.855 1.00 94.81 182 LEU A N 1
ATOM 1399 C CA . LEU A 1 182 ? -0.683 -13.566 -10.053 1.00 94.81 182 LEU A CA 1
ATOM 1400 C C . LEU A 1 182 ? 0.066 -12.276 -10.395 1.00 94.81 182 LEU A C 1
ATOM 1402 O O . LEU A 1 182 ? -0.541 -11.328 -10.883 1.00 94.81 182 LEU A O 1
ATOM 1406 N N . ALA A 1 183 ? 1.373 -12.235 -10.144 1.00 92.19 183 ALA A N 1
ATOM 1407 C CA . ALA A 1 183 ? 2.208 -11.100 -10.519 1.00 92.19 183 ALA A CA 1
ATOM 1408 C C . ALA A 1 183 ? 2.822 -11.349 -11.901 1.00 92.19 183 ALA A C 1
ATOM 1410 O O . ALA A 1 183 ? 3.623 -12.273 -12.084 1.00 92.19 183 ALA A O 1
ATOM 1411 N N . VAL A 1 184 ? 2.433 -10.528 -12.872 1.00 89.00 184 VAL A N 1
ATOM 1412 C CA . VAL A 1 184 ? 2.937 -10.566 -14.242 1.00 89.00 184 VAL A CA 1
ATOM 1413 C C . VAL A 1 184 ? 3.804 -9.339 -14.466 1.00 89.00 184 VAL A C 1
ATOM 1415 O O . VAL A 1 184 ? 3.319 -8.210 -14.452 1.00 89.00 184 VAL A O 1
ATOM 1418 N N . HIS A 1 185 ? 5.095 -9.571 -14.686 1.00 84.88 185 HIS A N 1
ATOM 1419 C CA . HIS A 1 185 ? 6.018 -8.522 -15.094 1.00 84.88 185 HIS A CA 1
ATOM 1420 C C . HIS A 1 185 ? 6.046 -8.450 -16.628 1.00 84.88 185 HIS A C 1
ATOM 1422 O O . HIS A 1 185 ? 6.572 -9.371 -17.263 1.00 84.88 185 HIS A O 1
ATOM 1428 N N . PRO A 1 186 ? 5.527 -7.382 -17.257 1.00 71.81 186 PRO A N 1
ATOM 1429 C CA . PRO A 1 186 ? 5.638 -7.225 -18.698 1.00 71.81 186 PRO A CA 1
ATOM 1430 C C . PRO A 1 186 ? 7.080 -6.853 -19.053 1.00 71.81 186 PRO A C 1
ATOM 1432 O O . PRO A 1 186 ? 7.596 -5.808 -18.662 1.00 71.81 186 PRO A O 1
ATOM 1435 N N . SER A 1 187 ? 7.772 -7.735 -19.761 1.00 65.31 187 SER A N 1
ATOM 1436 C CA . SER A 1 187 ? 9.056 -7.433 -20.388 1.00 65.31 187 SER A CA 1
ATOM 1437 C C . SER A 1 187 ? 8.815 -6.515 -21.591 1.00 65.31 187 SER A C 1
ATOM 1439 O O . SER A 1 187 ? 7.992 -6.807 -22.461 1.00 65.31 187 SER A O 1
ATOM 1441 N N . ALA A 1 188 ? 9.518 -5.382 -21.642 1.00 53.25 188 ALA A N 1
ATOM 1442 C CA . ALA A 1 188 ? 9.459 -4.466 -22.774 1.00 53.25 188 ALA A CA 1
ATOM 1443 C C . ALA A 1 188 ? 10.088 -5.124 -24.022 1.00 53.25 188 ALA A C 1
ATOM 1445 O O . ALA A 1 188 ? 11.301 -5.131 -24.177 1.00 53.25 188 ALA A O 1
ATOM 1446 N N . GLY A 1 189 ? 9.242 -5.708 -24.875 1.00 43.62 189 GLY A N 1
ATOM 1447 C CA . GLY A 1 189 ? 9.414 -5.852 -26.327 1.00 43.62 189 GLY A CA 1
ATOM 1448 C C . GLY A 1 189 ? 10.638 -6.603 -26.878 1.00 43.62 189 GLY A C 1
ATOM 1449 O O . GLY A 1 189 ? 11.727 -6.054 -26.983 1.00 43.62 189 GLY A O 1
ATOM 1450 N N . GLY A 1 190 ? 10.398 -7.797 -27.431 1.00 35.69 190 GLY A N 1
ATOM 1451 C CA . GLY A 1 190 ? 11.281 -8.421 -28.424 1.00 35.69 190 GLY A CA 1
ATOM 1452 C C . GLY A 1 190 ? 10.960 -9.896 -28.665 1.00 35.69 190 GLY A C 1
ATOM 1453 O O . GLY A 1 190 ? 11.403 -10.746 -27.908 1.00 35.69 190 GLY A O 1
ATOM 1454 N N . SER A 1 191 ? 10.166 -10.196 -29.700 1.00 40.53 191 SER A N 1
ATOM 1455 C CA . SER A 1 191 ? 9.989 -11.533 -30.305 1.00 40.53 191 SER A CA 1
ATOM 1456 C C . SER A 1 191 ? 9.982 -12.741 -29.342 1.00 40.53 191 SER A C 1
ATOM 1458 O O . SER A 1 191 ? 10.985 -13.427 -29.169 1.00 40.53 191 SER A O 1
ATOM 1460 N N . GLY A 1 192 ? 8.814 -13.065 -28.781 1.00 46.12 192 GLY A N 1
ATOM 1461 C CA . GLY A 1 192 ? 8.517 -14.435 -28.343 1.00 46.12 192 GLY A CA 1
ATOM 1462 C C . GLY A 1 192 ? 9.193 -14.951 -27.067 1.00 46.12 192 GLY A C 1
ATOM 1463 O O . GLY A 1 192 ? 9.340 -16.164 -26.943 1.00 46.12 192 GLY A O 1
ATOM 1464 N N . GLN A 1 193 ? 9.576 -14.104 -26.10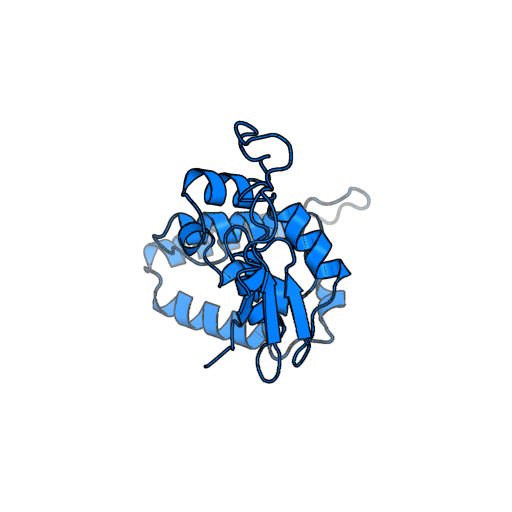6 1.00 41.28 193 GLN A N 1
ATOM 1465 C CA . GLN A 1 193 ? 10.225 -14.585 -24.879 1.00 41.28 193 GLN A CA 1
ATOM 1466 C C . GLN A 1 193 ? 9.617 -14.029 -23.583 1.00 41.28 193 GLN A C 1
ATOM 1468 O O . GLN A 1 193 ? 9.739 -12.853 -23.262 1.00 41.28 193 GLN A O 1
ATOM 1473 N N . GLY A 1 194 ? 9.015 -14.952 -22.823 1.00 43.06 194 GLY A N 1
ATOM 1474 C CA . GLY A 1 194 ? 8.996 -14.967 -21.359 1.00 43.06 194 GLY A CA 1
ATOM 1475 C C . GLY A 1 194 ? 8.063 -13.984 -20.659 1.00 43.06 194 GLY A C 1
ATOM 1476 O O . GLY A 1 194 ? 8.483 -12.901 -20.267 1.00 43.06 194 GLY A O 1
ATOM 1477 N N . VAL A 1 195 ? 6.839 -14.427 -20.362 1.00 43.38 195 VAL A N 1
ATOM 1478 C CA . VAL A 1 195 ? 6.090 -13.890 -19.219 1.00 43.38 195 VAL A CA 1
ATOM 1479 C C . VAL A 1 195 ? 6.696 -14.510 -17.962 1.00 43.38 195 VAL A C 1
ATOM 1481 O O . VAL A 1 195 ? 6.526 -15.705 -17.718 1.00 43.38 195 VAL A O 1
ATOM 1484 N N . ALA A 1 196 ? 7.425 -13.723 -17.172 1.00 46.00 196 ALA A N 1
ATOM 1485 C CA . ALA A 1 196 ? 7.828 -14.156 -15.842 1.00 46.00 196 ALA A CA 1
ATOM 1486 C C . ALA A 1 196 ? 6.602 -14.057 -14.925 1.00 46.00 196 ALA A C 1
ATOM 1488 O O . ALA A 1 196 ? 6.219 -12.973 -14.484 1.00 46.00 196 ALA A O 1
ATOM 1489 N N . VAL A 1 197 ? 5.952 -15.200 -14.708 1.00 48.53 197 VAL A N 1
ATOM 1490 C CA . VAL A 1 197 ? 4.840 -15.333 -13.771 1.00 48.53 197 VAL A CA 1
ATOM 1491 C C . VAL A 1 197 ? 5.402 -15.686 -12.405 1.00 48.53 197 VAL A C 1
ATOM 1493 O O . VAL A 1 197 ? 5.952 -16.773 -12.217 1.00 48.53 197 VAL A O 1
ATOM 1496 N N . TRP A 1 198 ? 5.214 -14.796 -11.439 1.00 50.38 198 TRP A N 1
ATOM 1497 C CA . TRP A 1 198 ? 5.523 -15.078 -10.045 1.00 50.38 198 TRP A CA 1
ATOM 1498 C C . TRP A 1 198 ? 4.214 -15.341 -9.308 1.00 50.38 198 TRP A C 1
ATOM 1500 O O . TRP A 1 198 ? 3.334 -14.483 -9.229 1.00 50.38 198 TRP A O 1
ATOM 1510 N N . LEU A 1 199 ? 4.070 -16.553 -8.776 1.00 47.66 199 LEU A N 1
ATOM 1511 C CA . LEU A 1 199 ? 3.006 -16.869 -7.831 1.00 47.66 199 LEU A CA 1
ATOM 1512 C C . LEU A 1 199 ? 3.489 -16.479 -6.439 1.00 47.66 199 LEU A C 1
ATOM 1514 O O . LEU A 1 199 ? 4.263 -17.204 -5.812 1.00 47.66 199 LEU A O 1
ATOM 1518 N N . ALA A 1 200 ? 3.015 -15.338 -5.947 1.00 47.19 200 ALA A N 1
ATOM 1519 C CA . ALA A 1 200 ? 3.122 -15.029 -4.533 1.00 47.19 200 ALA A CA 1
ATOM 1520 C C . ALA A 1 200 ? 2.075 -15.874 -3.794 1.00 47.19 200 ALA A C 1
ATOM 1522 O O . ALA A 1 200 ? 0.903 -15.513 -3.700 1.00 47.19 200 ALA A O 1
ATOM 1523 N N . ALA A 1 201 ? 2.484 -17.047 -3.310 1.00 41.88 201 ALA A N 1
ATOM 1524 C CA . ALA A 1 201 ? 1.693 -17.783 -2.336 1.00 41.88 201 ALA A CA 1
ATOM 1525 C C . ALA A 1 201 ? 1.893 -17.121 -0.969 1.00 41.88 201 ALA A C 1
ATOM 1527 O O . ALA A 1 201 ? 3.013 -17.090 -0.455 1.00 41.88 201 ALA A O 1
ATOM 1528 N N . VAL A 1 202 ? 0.815 -16.612 -0.372 1.00 40.84 202 VAL A N 1
ATOM 1529 C CA . VAL A 1 202 ? 0.823 -16.164 1.023 1.00 40.84 202 VAL A CA 1
ATOM 1530 C C . VAL A 1 202 ? 1.010 -17.406 1.897 1.00 40.84 202 VAL A C 1
ATOM 1532 O O . VAL A 1 202 ? 0.056 -18.112 2.209 1.00 40.84 202 VAL A O 1
ATOM 1535 N N . ARG A 1 203 ? 2.257 -17.725 2.257 1.00 35.62 203 ARG A N 1
ATOM 1536 C CA . ARG A 1 203 ? 2.543 -18.642 3.365 1.00 35.62 203 ARG A CA 1
ATOM 1537 C C . ARG A 1 203 ? 2.749 -17.795 4.614 1.00 35.62 203 ARG A C 1
ATOM 1539 O O . ARG A 1 203 ? 3.727 -17.055 4.684 1.00 35.62 203 ARG A O 1
ATOM 1546 N N . ARG A 1 204 ? 1.800 -17.875 5.547 1.00 37.88 204 ARG A N 1
ATOM 1547 C CA . ARG A 1 204 ? 2.019 -17.459 6.936 1.00 37.88 204 ARG A CA 1
ATOM 1548 C C . ARG A 1 204 ? 2.816 -18.527 7.673 1.00 37.88 204 ARG A C 1
ATOM 1550 O O . ARG A 1 204 ? 2.601 -19.720 7.363 1.00 37.88 204 ARG A O 1
#

Radius of gyration: 21.16 Å; chains: 1; bounding box: 40×50×62 Å